Protein 4R6Y (pdb70)

Structure (mmCIF, N/CA/C/O backbone):
data_4R6Y
#
_entry.id   4R6Y
#
_cell.length_a   55.185
_cell.length_b   67.601
_cell.length_c   77.360
_cell.angle_alpha   90.00
_cell.angle_beta   90.00
_cell.angle_gamma   90.00
#
_symmetry.space_group_name_H-M   'P 21 21 21'
#
loop_
_entity.id
_entity.type
_entity.pdbx_description
1 polymer 'Putative 2-aminoethylphosphonate-binding periplasmic protein'
2 non-polymer GLYCEROL
3 non-polymer 'ACETATE ION'
4 water water
#
loop_
_atom_site.group_PDB
_atom_site.id
_atom_site.type_symbol
_atom_site.label_atom_id
_atom_site.label_alt_id
_atom_site.label_comp_id
_atom_site.label_asym_id
_atom_site.label_entity_id
_atom_site.label_seq_id
_atom_site.pdbx_PDB_ins_code
_atom_site.Cartn_x
_atom_site.Cartn_y
_atom_site.Cartn_z
_atom_site.occupancy
_atom_site.B_iso_or_equiv
_atom_site.auth_seq_id
_atom_site.auth_comp_id
_atom_site.auth_asym_id
_atom_site.auth_atom_id
_atom_site.pdbx_PDB_model_num
ATOM 1 N N . SER A 1 1 ? -10.093 -21.247 13.754 1.00 12.70 20 SER A N 1
ATOM 2 C CA . SER A 1 1 ? -9.626 -20.312 12.713 1.00 13.79 20 SER A CA 1
ATOM 3 C C . SER A 1 1 ? -8.748 -21.070 11.758 1.00 13.35 20 SER A C 1
ATOM 4 O O . SER A 1 1 ? -8.465 -22.234 11.974 1.00 13.27 20 SER A O 1
ATOM 7 N N . MET A 1 2 ? -8.268 -20.383 10.702 1.00 13.55 21 MET A N 1
ATOM 8 C CA . MET A 1 2 ? -7.233 -20.899 9.842 1.00 13.97 21 MET A CA 1
ATOM 9 C C . MET A 1 2 ? -6.159 -19.836 9.631 1.00 14.61 21 MET A C 1
ATOM 10 O O . MET A 1 2 ? -6.508 -18.674 9.447 1.00 16.03 21 MET A O 1
ATOM 15 N N . GLU A 1 3 ? -4.917 -20.262 9.553 1.00 13.76 22 GLU A N 1
ATOM 16 C CA . GLU A 1 3 ? -3.900 -19.401 8.955 1.00 14.23 22 GLU A CA 1
ATOM 17 C C . GLU A 1 3 ? -4.178 -19.383 7.451 1.00 14.82 22 GLU A C 1
ATOM 18 O O . GLU A 1 3 ? -4.128 -20.405 6.775 1.00 15.24 22 GLU A O 1
ATOM 24 N N . SER A 1 4 ? -4.506 -18.218 6.956 1.00 14.82 23 SER A N 1
ATOM 25 C CA . SER A 1 4 ? -4.829 -18.017 5.527 1.00 14.12 23 SER A CA 1
ATOM 26 C C . SER A 1 4 ? -3.531 -18.041 4.735 1.00 14.67 23 SER A C 1
ATOM 27 O O . SER A 1 4 ? -2.516 -17.548 5.227 1.00 15.00 23 SER A O 1
ATOM 30 N N . VAL A 1 5 ? -3.572 -18.636 3.552 1.00 14.20 24 VAL A N 1
ATOM 31 C CA . VAL A 1 5 ? -2.352 -18.826 2.763 1.00 15.07 24 VAL A CA 1
ATOM 32 C C . VAL A 1 5 ? -2.624 -18.572 1.280 1.00 14.45 24 VAL A C 1
ATOM 33 O O . VAL A 1 5 ? -3.759 -18.660 0.792 1.00 15.14 24 VAL A O 1
ATOM 37 N N . VAL A 1 6 ? -1.528 -18.297 0.582 1.00 13.70 25 VAL A N 1
ATOM 38 C CA . VAL A 1 6 ? -1.469 -18.282 -0.868 1.00 13.63 25 VAL A CA 1
ATOM 39 C C . VAL A 1 6 ? -0.132 -18.838 -1.246 1.00 13.43 25 VAL A C 1
ATOM 40 O O . VAL A 1 6 ? 0.868 -18.551 -0.580 1.00 15.03 25 VAL A O 1
ATOM 44 N N . THR A 1 7 ? -0.071 -19.606 -2.328 1.00 13.32 26 THR A N 1
ATOM 45 C CA . THR A 1 7 ? 1.182 -20.295 -2.722 1.00 14.17 26 THR A CA 1
ATOM 46 C C . THR A 1 7 ? 1.623 -19.789 -4.093 1.00 13.22 26 THR A C 1
ATOM 47 O O . THR A 1 7 ? 0.871 -19.829 -5.070 1.00 13.74 26 THR A O 1
ATOM 51 N N . VAL A 1 8 ? 2.869 -19.322 -4.131 1.00 13.53 27 VAL A N 1
ATOM 52 C CA . VAL A 1 8 ? 3.515 -18.827 -5.333 1.00 12.65 27 VAL A CA 1
ATOM 53 C C . VAL A 1 8 ? 4.522 -19.860 -5.811 1.00 13.13 27 VAL A C 1
ATOM 54 O O . VAL A 1 8 ? 5.400 -20.294 -5.030 1.00 14.08 27 VAL A O 1
ATOM 58 N N . TYR A 1 9 ? 4.454 -20.228 -7.103 1.00 12.66 28 TYR A N 1
ATOM 59 C CA . TYR A 1 9 ? 5.540 -20.954 -7.774 1.00 13.59 28 TYR A CA 1
ATOM 60 C C . TYR A 1 9 ? 6.191 -19.944 -8.733 1.00 12.88 28 TYR A C 1
ATOM 61 O O . TYR A 1 9 ? 5.502 -19.388 -9.586 1.00 13.40 28 TYR A O 1
ATOM 70 N N . SER A 1 10 ? 7.496 -19.695 -8.571 1.00 12.75 29 SER A N 1
ATOM 71 C CA . SER A 1 10 ? 8.143 -18.698 -9.401 1.00 12.15 29 SER A CA 1
ATOM 72 C C . SER A 1 10 ? 9.473 -19.172 -9.939 1.00 13.26 29 SER A C 1
ATOM 73 O O . SER A 1 10 ? 10.278 -19.806 -9.236 1.00 13.85 29 SER A O 1
ATOM 76 N N . ILE A 1 11 ? 9.783 -18.700 -11.143 1.00 12.50 30 ILE A N 1
ATOM 77 C CA . ILE A 1 11 ? 11.156 -18.670 -11.616 1.00 13.64 30 ILE A CA 1
ATOM 78 C C . ILE A 1 11 ? 11.983 -17.867 -10.605 1.00 13.59 30 ILE A C 1
ATOM 79 O O . ILE A 1 11 ? 11.507 -16.913 -9.981 1.00 13.63 30 ILE A O 1
ATOM 84 N N . ASP A 1 12 ? 13.235 -18.264 -10.426 1.00 13.77 31 ASP A N 1
ATOM 85 C CA . ASP A 1 12 ? 14.160 -17.549 -9.549 1.00 14.64 31 ASP A CA 1
ATOM 86 C C . ASP A 1 12 ? 14.455 -16.142 -10.066 1.00 14.17 31 ASP A C 1
ATOM 87 O O . ASP A 1 12 ? 14.337 -15.817 -11.248 1.00 14.54 31 ASP A O 1
ATOM 92 N N . GLY A 1 13 ? 14.832 -15.272 -9.110 1.00 13.28 32 GLY A N 1
ATOM 93 C CA . GLY A 1 13 ? 15.382 -13.969 -9.392 1.00 12.67 32 GLY A CA 1
ATOM 94 C C . GLY A 1 13 ? 14.812 -12.813 -8.629 1.00 12.63 32 GLY A C 1
ATOM 95 O O . GLY A 1 13 ? 15.433 -11.747 -8.564 1.00 13.07 32 GLY A O 1
ATOM 96 N N . LEU A 1 14 ? 13.635 -12.996 -8.011 1.00 12.47 33 LEU A N 1
ATOM 97 C CA . LEU A 1 14 ? 12.958 -11.940 -7.255 1.00 12.86 33 LEU A CA 1
ATOM 98 C C . LEU A 1 14 ? 12.920 -12.190 -5.766 1.00 12.35 33 LEU A C 1
ATOM 99 O O . LEU A 1 14 ? 12.394 -11.342 -5.012 1.00 13.09 33 LEU A O 1
ATOM 104 N N . HIS A 1 15 ? 13.517 -13.287 -5.312 1.00 13.50 34 HIS A N 1
ATOM 105 C CA . HIS A 1 15 ? 13.534 -13.657 -3.904 1.00 13.25 34 HIS A CA 1
ATOM 106 C C . HIS A 1 15 ? 14.976 -13.847 -3.442 1.00 14.56 34 HIS A C 1
ATOM 107 O O . HIS A 1 15 ? 15.190 -14.654 -2.532 1.00 18.14 34 HIS A O 1
ATOM 114 N N . ASP A 1 16 ? 15.932 -13.113 -3.929 1.00 14.01 35 ASP A N 1
ATOM 115 C CA . ASP A 1 16 ? 17.287 -13.272 -3.515 1.00 15.26 35 ASP A CA 1
ATOM 116 C C . ASP A 1 16 ? 17.627 -12.395 -2.347 1.00 15.44 35 ASP A C 1
ATOM 117 O O . ASP A 1 16 ? 18.351 -11.385 -2.475 1.00 17.77 35 ASP A O 1
ATOM 122 N N . GLY A 1 17 ? 17.091 -12.780 -1.198 1.00 16.04 36 GLY A N 1
ATOM 123 C CA . GLY A 1 17 ? 17.450 -12.148 0.064 1.00 18.46 36 GLY A CA 1
ATOM 124 C C . GLY A 1 17 ? 16.282 -11.650 0.884 1.00 15.13 36 GLY A C 1
ATOM 125 O O . GLY A 1 17 ? 15.143 -11.517 0.432 1.00 15.22 36 GLY A O 1
ATOM 126 N N . ASP A 1 18 ? 16.622 -11.327 2.123 1.00 15.43 37 ASP A N 1
ATOM 127 C CA . ASP A 1 18 ? 15.648 -10.828 3.038 1.00 16.10 37 ASP A CA 1
ATOM 128 C C . ASP A 1 18 ? 15.025 -9.510 2.593 1.00 16.23 37 ASP A C 1
ATOM 129 O O . ASP A 1 18 ? 13.906 -9.204 3.008 1.00 18.10 37 ASP A O 1
ATOM 134 N N . ASN A 1 19 ? 15.789 -8.709 1.862 1.00 16.17 38 ASN A N 1
ATOM 135 C CA . ASN A 1 19 ? 15.350 -7.403 1.314 1.00 16.92 38 ASN A CA 1
ATOM 136 C C . ASN A 1 19 ? 15.019 -7.488 -0.154 1.00 15.43 38 ASN A C 1
ATOM 137 O O . ASN A 1 19 ? 14.904 -6.455 -0.818 1.00 16.48 38 ASN A O 1
ATOM 142 N N . SER A 1 20 ? 14.792 -8.696 -0.677 1.00 15.14 39 SER A N 1
ATOM 143 C CA . SER A 1 20 ? 14.364 -8.830 -2.058 1.00 14.16 39 SER A CA 1
ATOM 144 C C . SER A 1 20 ? 12.961 -8.309 -2.253 1.00 12.84 39 SER A C 1
ATOM 145 O O . SER A 1 20 ? 12.170 -8.172 -1.321 1.00 13.65 39 SER A O 1
ATOM 148 N N . TRP A 1 21 ? 12.608 -8.074 -3.540 1.00 12.96 40 TRP A N 1
ATOM 149 C CA . TRP A 1 21 ? 11.282 -7.542 -3.835 1.00 12.62 40 TRP A CA 1
ATOM 150 C C . TRP A 1 21 ? 10.199 -8.509 -3.360 1.00 12.57 40 TRP A C 1
ATOM 151 O O . TRP A 1 21 ? 9.258 -8.106 -2.713 1.00 13.35 40 TRP A O 1
ATOM 162 N N . TYR A 1 22 ? 10.333 -9.803 -3.664 1.00 12.89 41 TYR A N 1
ATOM 163 C CA . TYR A 1 22 ? 9.308 -10.746 -3.166 1.00 12.89 41 TYR A CA 1
ATOM 164 C C . TYR A 1 22 ? 9.277 -10.758 -1.646 1.00 13.93 41 TYR A C 1
ATOM 165 O O . TYR A 1 22 ? 8.189 -10.745 -1.059 1.00 14.02 41 TYR A O 1
ATOM 174 N N . GLN A 1 23 ? 10.427 -10.831 -0.950 1.00 14.14 42 GLN A N 1
ATOM 175 C CA . GLN A 1 23 ? 10.297 -10.929 0.530 1.00 14.49 42 GLN A CA 1
ATOM 176 C C . GLN A 1 23 ? 9.588 -9.744 1.092 1.00 14.45 42 GLN A C 1
ATOM 177 O O . GLN A 1 23 ? 8.711 -9.853 1.969 1.00 15.44 42 GLN A O 1
ATOM 183 N N . VAL A 1 24 ? 9.998 -8.553 0.640 1.00 14.12 43 VAL A N 1
ATOM 184 C CA . VAL A 1 24 ? 9.399 -7.329 1.142 1.00 14.31 43 VAL A CA 1
ATOM 185 C C . VAL A 1 24 ? 7.922 -7.237 0.811 1.00 14.00 43 VAL A C 1
ATOM 186 O O . VAL A 1 24 ? 7.100 -6.894 1.669 1.00 14.72 43 VAL A O 1
ATOM 190 N N . GLN A 1 25 ? 7.579 -7.524 -0.446 1.00 13.77 44 GLN A N 1
ATOM 191 C CA . GLN A 1 25 ? 6.178 -7.447 -0.829 1.00 14.21 44 GLN A CA 1
ATOM 192 C C . GLN A 1 25 ? 5.332 -8.518 -0.177 1.00 14.11 44 GLN A C 1
ATOM 193 O O . GLN A 1 25 ? 4.198 -8.231 0.207 1.00 14.66 44 GLN A O 1
ATOM 199 N N . PHE A 1 26 ? 5.852 -9.719 -0.068 1.00 13.77 45 PHE A N 1
ATOM 200 C CA . PHE A 1 26 ? 5.100 -10.823 0.602 1.00 14.41 45 PHE A CA 1
ATOM 201 C C . PHE A 1 26 ? 4.862 -10.408 2.066 1.00 14.64 45 PHE A C 1
ATOM 202 O O . PHE A 1 26 ? 3.749 -10.567 2.599 1.00 15.56 45 PHE A O 1
ATOM 210 N N . ASP A 1 27 ? 5.882 -9.851 2.726 1.00 15.11 46 ASP A N 1
ATOM 211 C CA . ASP A 1 27 ? 5.710 -9.464 4.113 1.00 15.74 46 ASP A CA 1
ATOM 212 C C . ASP A 1 27 ? 4.652 -8.368 4.218 1.00 16.04 46 ASP A C 1
ATOM 213 O O . ASP A 1 27 ? 3.784 -8.379 5.146 1.00 17.58 46 ASP A O 1
ATOM 218 N N . ALA A 1 28 ? 4.694 -7.374 3.311 1.00 16.27 47 ALA A N 1
ATOM 219 C CA . ALA A 1 28 ? 3.702 -6.309 3.336 1.00 16.12 47 ALA A CA 1
ATOM 220 C C . ALA A 1 28 ? 2.311 -6.865 3.098 1.00 15.97 47 ALA A C 1
ATOM 221 O O . ALA A 1 28 ? 1.334 -6.464 3.748 1.00 18.17 47 ALA A O 1
ATOM 223 N N . PHE A 1 29 ? 2.180 -7.781 2.128 1.00 15.46 48 PHE A N 1
ATOM 224 C CA . PHE A 1 29 ? 0.874 -8.367 1.822 1.00 15.69 48 PHE A CA 1
ATOM 225 C C . PHE A 1 29 ? 0.314 -9.122 3.030 1.00 15.46 48 PHE A C 1
ATOM 226 O O . PHE A 1 29 ? -0.863 -8.976 3.379 1.00 16.37 48 PHE A O 1
ATOM 234 N N . THR A 1 30 ? 1.156 -9.890 3.695 1.00 15.02 49 THR A N 1
ATOM 235 C CA . THR A 1 30 ? 0.708 -10.603 4.872 1.00 16.12 49 THR A CA 1
ATOM 236 C C . THR A 1 30 ? 0.286 -9.679 5.980 1.00 17.15 49 THR A C 1
ATOM 237 O O . THR A 1 30 ? -0.707 -9.931 6.665 1.00 18.78 49 THR A O 1
ATOM 241 N N . LYS A 1 31 ? 1.056 -8.632 6.199 1.00 17.80 50 LYS A N 1
ATOM 242 C CA . LYS A 1 31 ? 0.678 -7.713 7.252 1.00 19.95 50 LYS A CA 1
ATOM 243 C C . LYS A 1 31 ? -0.688 -7.087 6.932 1.00 21.09 50 LYS A C 1
ATOM 244 O O . LYS A 1 31 ? -1.537 -6.872 7.818 1.00 25.02 50 LYS A O 1
ATOM 250 N N . ALA A 1 32 ? -0.915 -6.724 5.697 1.00 19.70 51 ALA A N 1
ATOM 251 C CA . ALA A 1 32 ? -2.154 -6.073 5.347 1.00 20.91 51 ALA A CA 1
ATOM 252 C C . ALA A 1 32 ? -3.384 -6.972 5.322 1.00 20.28 51 ALA A C 1
ATOM 253 O O . ALA A 1 32 ? -4.461 -6.528 5.598 1.00 24.68 51 ALA A O 1
ATOM 255 N N . THR A 1 33 ? -3.188 -8.210 4.938 1.00 17.99 52 THR A N 1
ATOM 256 C CA . THR A 1 33 ? -4.306 -9.094 4.662 1.00 17.92 52 THR A CA 1
ATOM 257 C C . THR A 1 33 ? -4.493 -10.248 5.607 1.00 17.53 52 THR A C 1
ATOM 258 O O . THR A 1 33 ? -5.527 -10.887 5.576 1.00 19.29 52 THR A O 1
ATOM 262 N N . GLY A 1 34 ? -3.455 -10.605 6.367 1.00 16.79 53 GLY A N 1
ATOM 263 C CA . GLY A 1 34 ? -3.426 -11.836 7.154 1.00 16.76 53 GLY A CA 1
ATOM 264 C C . GLY A 1 34 ? -3.102 -13.103 6.377 1.00 16.32 53 GLY A C 1
ATOM 265 O O . GLY A 1 34 ? -3.148 -14.199 6.962 1.00 16.83 53 GLY A O 1
ATOM 266 N N . ILE A 1 35 ? -2.775 -12.992 5.080 1.00 14.66 54 ILE A N 1
ATOM 267 C CA . ILE A 1 35 ? -2.531 -14.151 4.240 1.00 14.86 54 ILE A CA 1
ATOM 268 C C . ILE A 1 35 ? -1.034 -14.412 4.179 1.00 14.12 54 ILE A C 1
ATOM 269 O O . ILE A 1 35 ? -0.308 -13.544 3.650 1.00 15.19 54 ILE A O 1
ATOM 274 N N . THR A 1 36 ? -0.566 -15.561 4.681 1.00 14.64 55 THR A N 1
ATOM 275 C CA . THR A 1 36 ? 0.835 -15.938 4.572 1.00 13.94 55 THR A CA 1
ATOM 276 C C . THR A 1 36 ? 1.125 -16.324 3.126 1.00 14.44 55 THR A C 1
ATOM 277 O O . THR A 1 36 ? 0.318 -17.041 2.502 1.00 14.94 55 THR A O 1
ATOM 281 N N . VAL A 1 37 ? 2.281 -15.931 2.596 1.00 13.96 56 VAL A N 1
ATOM 282 C CA . VAL A 1 37 ? 2.713 -16.356 1.251 1.00 14.23 56 VAL A CA 1
ATOM 283 C C . VAL A 1 37 ? 3.650 -17.550 1.405 1.00 14.52 56 VAL A C 1
ATOM 284 O O . VAL A 1 37 ? 4.697 -17.406 2.020 1.00 16.22 56 VAL A O 1
ATOM 288 N N . ARG A 1 38 ? 3.277 -18.697 0.857 1.00 13.74 57 ARG A N 1
ATOM 289 C CA . ARG A 1 38 ? 4.162 -19.851 0.727 1.00 14.03 57 ARG A CA 1
ATOM 290 C C . ARG A 1 38 ? 4.828 -19.767 -0.632 1.00 14.60 57 ARG A C 1
ATOM 291 O O . ARG A 1 38 ? 4.223 -19.307 -1.589 1.00 16.06 57 ARG A O 1
ATOM 299 N N . TYR A 1 39 ? 6.078 -20.168 -0.722 1.00 14.82 58 TYR A N 1
ATOM 300 C CA . TYR A 1 39 ? 6.910 -19.859 -1.873 1.00 14.84 58 TYR A CA 1
ATOM 301 C C . TYR A 1 39 ? 7.722 -21.072 -2.320 1.00 15.33 58 TYR A C 1
ATOM 302 O O . TYR A 1 39 ? 8.393 -21.671 -1.487 1.00 16.63 58 TYR A O 1
ATOM 311 N N . VAL A 1 40 ? 7.686 -21.383 -3.622 1.00 14.70 59 VAL A N 1
ATOM 312 C CA . VAL A 1 40 ? 8.500 -22.398 -4.247 1.00 15.45 59 VAL A CA 1
ATOM 313 C C . VAL A 1 40 ? 9.171 -21.705 -5.436 1.00 15.30 59 VAL A C 1
ATOM 314 O O . VAL A 1 40 ? 8.509 -21.023 -6.235 1.00 15.58 59 VAL A O 1
ATOM 318 N N . GLU A 1 41 ? 10.484 -21.930 -5.580 1.00 15.30 60 GLU A N 1
ATOM 319 C CA . GLU A 1 41 ? 11.222 -21.387 -6.658 1.00 16.56 60 GLU A CA 1
ATOM 320 C C . GLU A 1 41 ? 11.903 -22.456 -7.449 1.00 17.02 60 GLU A C 1
ATOM 321 O O . GLU A 1 41 ? 12.337 -23.485 -6.899 1.00 17.93 60 GLU A O 1
ATOM 327 N N . GLY A 1 42 ? 12.045 -22.238 -8.733 1.00 16.19 61 GLY A N 1
ATOM 328 C CA . GLY A 1 42 ? 12.773 -23.173 -9.589 1.00 18.88 61 GLY A CA 1
ATOM 329 C C . GLY A 1 42 ? 13.019 -22.565 -10.960 1.00 17.21 61 GLY A C 1
ATOM 330 O O . GLY A 1 42 ? 12.749 -21.375 -11.207 1.00 17.37 61 GLY A O 1
ATOM 331 N N . GLY A 1 43 ? 13.551 -23.343 -11.894 1.00 17.05 62 GLY A N 1
ATOM 332 C CA . GLY A 1 43 ? 13.679 -22.876 -13.252 1.00 17.49 62 GLY A CA 1
ATOM 333 C C . GLY A 1 43 ? 12.345 -22.567 -13.892 1.00 15.78 62 GLY A C 1
ATOM 334 O O . GLY A 1 43 ? 11.264 -23.033 -13.478 1.00 15.88 62 GLY A O 1
ATOM 335 N N . GLY A 1 44 ? 12.397 -21.785 -14.984 1.00 15.76 63 GLY A N 1
ATOM 336 C CA . GLY A 1 44 ? 11.177 -21.319 -15.575 1.00 15.70 63 GLY A CA 1
ATOM 337 C C . GLY A 1 44 ? 10.255 -22.405 -16.116 1.00 15.21 63 GLY A C 1
ATOM 338 O O . GLY A 1 44 ? 9.039 -22.291 -16.061 1.00 15.28 63 GLY A O 1
ATOM 339 N N . GLY A 1 45 ? 10.874 -23.466 -16.647 1.00 16.56 64 GLY A N 1
ATOM 340 C CA . GLY A 1 45 ? 10.122 -24.603 -17.140 1.00 17.27 64 GLY A CA 1
ATOM 341 C C . GLY A 1 45 ? 9.763 -25.581 -16.016 1.00 16.71 64 GLY A C 1
ATOM 342 O O . GLY A 1 45 ? 8.707 -26.220 -15.982 1.00 18.17 64 GLY A O 1
ATOM 343 N N . VAL A 1 46 ? 10.677 -25.685 -15.059 1.00 17.20 65 VAL A N 1
ATOM 344 C CA . VAL A 1 46 ? 10.482 -26.604 -13.891 1.00 17.51 65 VAL A CA 1
ATOM 345 C C . VAL A 1 46 ? 9.204 -26.283 -13.161 1.00 16.50 65 VAL A C 1
ATOM 346 O O . VAL A 1 46 ? 8.397 -27.148 -12.800 1.00 18.05 65 VAL A O 1
ATOM 350 N N . VAL A 1 47 ? 8.946 -24.979 -12.933 1.00 16.10 66 VAL A N 1
ATOM 351 C CA . VAL A 1 47 ? 7.767 -24.642 -12.151 1.00 16.08 66 VAL A CA 1
ATOM 352 C C . VAL A 1 47 ? 6.470 -24.979 -12.949 1.00 16.26 66 VAL A C 1
ATOM 353 O O . VAL A 1 47 ? 5.458 -25.336 -12.353 1.00 16.98 66 VAL A O 1
ATOM 357 N N . VAL A 1 48 ? 6.504 -24.811 -14.289 1.00 15.52 67 VAL A N 1
ATOM 358 C CA . VAL A 1 48 ? 5.342 -25.155 -15.091 1.00 15.67 67 VAL A CA 1
ATOM 359 C C . VAL A 1 48 ? 5.155 -26.668 -15.170 1.00 16.63 67 VAL A C 1
ATOM 360 O O . VAL A 1 48 ? 4.035 -27.143 -15.075 1.00 17.68 67 VAL A O 1
ATOM 364 N N . GLU A 1 49 ? 6.251 -27.396 -15.257 1.00 17.76 68 GLU A N 1
ATOM 365 C CA . GLU A 1 49 ? 6.122 -28.863 -15.211 1.00 18.39 68 GLU A CA 1
ATOM 366 C C . GLU A 1 49 ? 5.515 -29.343 -13.905 1.00 19.87 68 GLU A C 1
ATOM 367 O O . GLU A 1 49 ? 4.716 -30.311 -13.890 1.00 20.87 68 GLU A O 1
ATOM 373 N N . ARG A 1 50 ? 5.868 -28.675 -12.800 1.00 18.52 69 ARG A N 1
ATOM 374 C CA . ARG A 1 50 ? 5.251 -29.026 -11.499 1.00 18.02 69 ARG A CA 1
ATOM 375 C C . ARG A 1 50 ? 3.762 -28.751 -11.480 1.00 17.42 69 ARG A C 1
ATOM 376 O O . ARG A 1 50 ? 2.989 -29.573 -10.969 1.00 19.28 69 ARG A O 1
ATOM 384 N N . LEU A 1 51 ? 3.328 -27.620 -12.043 1.00 17.40 70 LEU A N 1
ATOM 385 C CA . LEU A 1 51 ? 1.908 -27.374 -12.120 1.00 18.33 70 LEU A CA 1
ATOM 386 C C . LEU A 1 51 ? 1.239 -28.502 -12.895 1.00 17.96 70 LEU A C 1
ATOM 387 O O . LEU A 1 51 ? 0.162 -28.986 -12.505 1.00 19.08 70 LEU A O 1
ATOM 392 N N . ALA A 1 52 ? 1.837 -28.920 -14.004 1.00 17.79 71 ALA A N 1
ATOM 393 C CA . ALA A 1 52 ? 1.204 -29.962 -14.831 1.00 19.42 71 ALA A CA 1
ATOM 394 C C . ALA A 1 52 ? 1.148 -31.290 -14.059 1.00 20.64 71 ALA A C 1
ATOM 395 O O . ALA A 1 52 ? 0.107 -31.979 -14.075 1.00 22.63 71 ALA A O 1
ATOM 397 N N . LYS A 1 53 ? 2.214 -31.597 -13.320 1.00 19.82 72 LYS A N 1
ATOM 398 C CA A LYS A 1 53 ? 2.238 -32.801 -12.447 0.50 21.28 72 LYS A CA 1
ATOM 399 C CA B LYS A 1 53 ? 2.235 -32.828 -12.507 0.50 22.40 72 LYS A CA 1
ATOM 400 C C . LYS A 1 53 ? 1.146 -32.787 -11.407 1.00 22.67 72 LYS A C 1
ATOM 401 O O . LYS A 1 53 ? 0.574 -33.862 -11.040 1.00 24.92 72 LYS A O 1
ATOM 412 N N . GLU A 1 54 ? 0.843 -31.594 -10.904 1.00 20.77 73 GLU A N 1
ATOM 413 C CA . GLU A 1 54 ? -0.082 -31.425 -9.806 1.00 21.79 73 GLU A CA 1
ATOM 414 C C . GLU A 1 54 ? -1.486 -31.100 -10.247 1.00 20.93 73 GLU A C 1
ATOM 415 O O . GLU A 1 54 ? -2.344 -30.851 -9.433 1.00 23.20 73 GLU A O 1
ATOM 421 N N . ARG A 1 55 ? -1.770 -31.167 -11.532 1.00 21.98 74 ARG A N 1
ATOM 422 C CA . ARG A 1 55 ? -3.001 -30.590 -12.074 1.00 22.47 74 ARG A CA 1
ATOM 423 C C . ARG A 1 55 ? -4.291 -31.223 -11.595 1.00 23.64 74 ARG A C 1
ATOM 424 O O . ARG A 1 55 ? -5.322 -30.555 -11.594 1.00 27.67 74 ARG A O 1
ATOM 432 N N . THR A 1 56 ? -4.261 -32.492 -11.225 1.00 24.89 75 THR A N 1
ATOM 433 C CA . THR A 1 56 ? -5.462 -33.143 -10.690 1.00 28.34 75 THR A CA 1
ATOM 434 C C . THR A 1 56 ? -5.845 -32.620 -9.308 1.00 30.29 75 THR A C 1
ATOM 435 O O . THR A 1 56 ? -7.027 -32.759 -8.861 1.00 33.40 75 THR A O 1
ATOM 439 N N . ASN A 1 57 ? -4.911 -31.989 -8.614 1.00 26.47 76 ASN A N 1
ATOM 440 C CA . ASN A 1 57 ? -5.148 -31.483 -7.301 1.00 27.73 76 ASN A CA 1
ATOM 441 C C . ASN A 1 57 ? -4.167 -30.298 -7.067 1.00 22.76 76 ASN A C 1
ATOM 442 O O . ASN A 1 57 ? -3.144 -30.465 -6.388 1.00 22.89 76 ASN A O 1
ATOM 447 N N . PRO A 1 58 ? -4.456 -29.142 -7.681 1.00 21.23 77 PRO A N 1
ATOM 448 C CA . PRO A 1 58 ? -3.474 -28.077 -7.660 1.00 19.22 77 PRO A CA 1
ATOM 449 C C . PRO A 1 58 ? -3.088 -27.622 -6.274 1.00 19.19 77 PRO A C 1
ATOM 450 O O . PRO A 1 58 ? -3.901 -27.572 -5.359 1.00 20.51 77 PRO A O 1
ATOM 454 N N . GLN A 1 59 ? -1.798 -27.301 -6.127 1.00 17.89 78 GLN A N 1
ATOM 455 C CA . GLN A 1 59 ? -1.218 -26.789 -4.897 1.00 18.46 78 GLN A CA 1
ATOM 456 C C . GLN A 1 59 ? -0.865 -25.310 -4.964 1.00 17.37 78 GLN A C 1
ATOM 457 O O . GLN A 1 59 ? -0.963 -24.581 -3.977 1.00 18.77 78 GLN A O 1
ATOM 463 N N . ALA A 1 60 ? -0.493 -24.799 -6.149 1.00 16.08 79 ALA A N 1
ATOM 464 C CA . ALA A 1 60 ? -0.110 -23.408 -6.314 1.00 15.27 79 ALA A CA 1
ATOM 465 C C . ALA A 1 60 ? -1.317 -22.556 -6.644 1.00 14.33 79 ALA A C 1
ATOM 466 O O . ALA A 1 60 ? -2.300 -23.055 -7.264 1.00 15.21 79 ALA A O 1
ATOM 468 N N . ASP A 1 61 ? -1.237 -21.273 -6.282 1.00 13.29 80 ASP A N 1
ATOM 469 C CA . ASP A 1 61 ? -2.262 -20.306 -6.651 1.00 13.56 80 ASP A CA 1
ATOM 470 C C . ASP A 1 61 ? -1.785 -19.315 -7.694 1.00 13.36 80 ASP A C 1
ATOM 471 O O . ASP A 1 61 ? -2.616 -18.796 -8.484 1.00 13.52 80 ASP A O 1
ATOM 476 N N . VAL A 1 62 ? -0.503 -18.970 -7.663 1.00 12.88 81 VAL A N 1
ATOM 477 C CA . VAL A 1 62 ? 0.084 -17.924 -8.512 1.00 12.30 81 VAL A CA 1
ATOM 478 C C . VAL A 1 62 ? 1.326 -18.475 -9.164 1.00 12.61 81 VAL A C 1
ATOM 479 O O . VAL A 1 62 ? 2.149 -19.081 -8.453 1.00 13.61 81 VAL A O 1
ATOM 483 N N . LEU A 1 63 ? 1.435 -18.306 -10.469 1.00 12.26 82 LEU A N 1
ATOM 484 C CA . LEU A 1 63 ? 2.630 -18.670 -11.207 1.00 12.35 82 LEU A CA 1
ATOM 485 C C . LEU A 1 63 ? 3.328 -17.392 -11.670 1.00 12.06 82 LEU A C 1
ATOM 486 O O . LEU A 1 63 ? 2.678 -16.533 -12.251 1.00 12.59 82 LEU A O 1
ATOM 491 N N . VAL A 1 64 ? 4.619 -17.363 -11.519 1.00 11.98 83 VAL A N 1
ATOM 492 C CA . VAL A 1 64 ? 5.468 -16.349 -12.166 1.00 11.58 83 VAL A CA 1
ATOM 493 C C . VAL A 1 64 ? 6.544 -17.101 -12.923 1.00 12.16 83 VAL A C 1
ATOM 494 O O . VAL A 1 64 ? 7.317 -17.881 -12.340 1.00 13.01 83 VAL A O 1
ATOM 498 N N . THR A 1 65 ? 6.651 -16.867 -14.241 1.00 12.24 84 THR A N 1
ATOM 499 C CA . THR A 1 65 ? 7.738 -17.498 -14.973 1.00 12.63 84 THR A CA 1
ATOM 500 C C . THR A 1 65 ? 8.056 -16.596 -16.203 1.00 11.99 84 THR A C 1
ATOM 501 O O . THR A 1 65 ? 7.420 -15.575 -16.431 1.00 14.30 84 THR A O 1
ATOM 505 N N . ALA A 1 66 ? 9.059 -16.999 -16.967 1.00 12.73 85 ALA A N 1
ATOM 506 C CA . ALA A 1 66 ? 9.510 -16.238 -18.124 1.00 13.18 85 ALA A CA 1
ATOM 507 C C . ALA A 1 66 ? 8.922 -16.851 -19.373 1.00 13.58 85 ALA A C 1
ATOM 508 O O . ALA A 1 66 ? 8.480 -18.024 -19.403 1.00 14.38 85 ALA A O 1
ATOM 510 N N . PRO A 1 67 ? 8.905 -16.121 -20.508 1.00 13.64 86 PRO A N 1
ATOM 511 C CA . PRO A 1 67 ? 8.574 -16.760 -21.803 1.00 13.93 86 PRO A CA 1
ATOM 512 C C . PRO A 1 67 ? 9.647 -17.757 -22.202 1.00 14.87 86 PRO A C 1
ATOM 513 O O . PRO A 1 67 ? 10.827 -17.535 -21.859 1.00 16.73 86 PRO A O 1
ATOM 517 N N . PRO A 1 68 ? 9.315 -18.847 -22.915 1.00 15.18 87 PRO A N 1
ATOM 518 C CA . PRO A 1 68 ? 7.968 -19.193 -23.412 1.00 14.46 87 PRO A CA 1
ATOM 519 C C . PRO A 1 68 ? 7.209 -20.065 -22.419 1.00 13.77 87 PRO A C 1
ATOM 520 O O . PRO A 1 68 ? 6.170 -20.641 -22.759 1.00 14.76 87 PRO A O 1
ATOM 524 N N . PHE A 1 69 ? 7.696 -20.159 -21.175 1.00 13.61 88 PHE A N 1
ATOM 525 C CA . PHE A 1 69 ? 7.083 -21.032 -20.225 1.00 13.91 88 PHE A CA 1
ATOM 526 C C . PHE A 1 69 ? 5.713 -20.552 -19.785 1.00 13.91 88 PHE A C 1
ATOM 527 O O . PHE A 1 69 ? 4.809 -21.375 -19.549 1.00 14.40 88 PHE A O 1
ATOM 535 N N . ILE A 1 70 ? 5.485 -19.236 -19.701 1.00 13.54 89 ILE A N 1
ATOM 536 C CA . ILE A 1 70 ? 4.176 -18.729 -19.349 1.00 13.75 89 ILE A CA 1
ATOM 537 C C . ILE A 1 70 ? 3.178 -19.109 -20.469 1.00 13.47 89 ILE A C 1
ATOM 538 O O . ILE A 1 70 ? 2.040 -19.436 -20.213 1.00 14.03 89 ILE A O 1
ATOM 543 N N . GLN A 1 71 ? 3.628 -19.052 -21.736 1.00 14.01 90 GLN A N 1
ATOM 544 C CA . GLN A 1 71 ? 2.808 -19.406 -22.845 1.00 14.58 90 GLN A CA 1
ATOM 545 C C . GLN A 1 71 ? 2.523 -20.914 -22.902 1.00 14.99 90 GLN A C 1
ATOM 546 O O . GLN A 1 71 ? 1.428 -21.322 -23.251 1.00 15.77 90 GLN A O 1
ATOM 552 N N . ARG A 1 72 ? 3.486 -21.711 -22.455 1.00 14.94 91 ARG A N 1
ATOM 553 C CA . ARG A 1 72 ? 3.234 -23.153 -22.322 1.00 15.88 91 ARG A CA 1
ATOM 554 C C . ARG A 1 72 ? 2.173 -23.399 -21.256 1.00 15.18 91 ARG A C 1
ATOM 555 O O . ARG A 1 72 ? 1.297 -24.230 -21.432 1.00 15.93 91 ARG A O 1
ATOM 563 N N . ALA A 1 73 ? 2.262 -22.680 -20.122 1.00 13.93 92 ALA A N 1
ATOM 564 C CA . ALA A 1 73 ? 1.242 -22.828 -19.097 1.00 13.73 92 ALA A CA 1
ATOM 565 C C . ALA A 1 73 ? -0.141 -22.489 -19.623 1.00 14.08 92 ALA A C 1
ATOM 566 O O . ALA A 1 73 ? -1.104 -23.203 -19.341 1.00 15.53 92 ALA A O 1
ATOM 568 N N . ALA A 1 74 ? -0.233 -21.429 -20.421 1.00 14.96 93 ALA A N 1
ATOM 569 C CA . ALA A 1 74 ? -1.511 -21.037 -20.979 1.00 15.76 93 ALA A CA 1
ATOM 570 C C . ALA A 1 74 ? -1.990 -22.121 -21.949 1.00 16.43 93 ALA A C 1
ATOM 571 O O . ALA A 1 74 ? -3.140 -22.538 -21.920 1.00 17.79 93 ALA A O 1
ATOM 573 N N . ALA A 1 75 ? -1.092 -22.636 -22.792 1.00 15.79 94 ALA A N 1
ATOM 574 C CA . ALA A 1 75 ? -1.471 -23.675 -23.769 1.00 17.21 94 ALA A CA 1
ATOM 575 C C . ALA A 1 75 ? -1.964 -24.949 -23.115 1.00 16.28 94 ALA A C 1
ATOM 576 O O . ALA A 1 75 ? -2.890 -25.584 -23.615 1.00 17.76 94 ALA A O 1
ATOM 578 N N . GLU A 1 76 ? -1.370 -25.282 -21.974 1.00 15.36 95 GLU A N 1
ATOM 579 C CA . GLU A 1 76 ? -1.726 -26.467 -21.199 1.00 16.31 95 GLU A CA 1
ATOM 580 C C . GLU A 1 76 ? -2.897 -26.241 -20.249 1.00 16.64 95 GLU A C 1
ATOM 581 O O . GLU A 1 76 ? -3.244 -27.117 -19.467 1.00 17.90 95 GLU A O 1
ATOM 587 N N . LYS A 1 77 ? -3.578 -25.088 -20.375 1.00 16.49 96 LYS A N 1
ATOM 588 C CA . LYS A 1 77 ? -4.751 -24.817 -19.573 1.00 18.04 96 LYS A CA 1
ATOM 589 C C . LYS A 1 77 ? -4.453 -24.824 -18.073 1.00 17.51 96 LYS A C 1
ATOM 590 O O . LYS A 1 77 ? -5.306 -25.196 -17.283 1.00 19.94 96 LYS A O 1
ATOM 596 N N . LEU A 1 78 ? -3.257 -24.380 -17.701 1.00 15.28 97 LEU A N 1
ATOM 597 C CA . LEU A 1 78 ? -2.849 -24.320 -16.312 1.00 15.46 97 LEU A CA 1
ATOM 598 C C . LEU A 1 78 ? -3.087 -22.932 -15.705 1.00 15.35 97 LEU A C 1
ATOM 599 O O . LEU A 1 78 ? -2.911 -22.811 -14.492 1.00 16.86 97 LEU A O 1
ATOM 604 N N . LEU A 1 79 ? -3.571 -21.955 -16.487 1.00 14.66 98 LEU A N 1
ATOM 605 C CA . LEU A 1 79 ? -3.874 -20.621 -16.015 1.00 14.71 98 LEU A CA 1
ATOM 606 C C . LEU A 1 79 ? -5.354 -20.347 -16.077 1.00 15.17 98 LEU A C 1
ATOM 607 O O . LEU A 1 79 ? -6.046 -20.734 -17.034 1.00 18.84 98 LEU A O 1
ATOM 612 N N . ALA A 1 80 ? -5.838 -19.627 -15.104 1.00 14.86 99 ALA A N 1
ATOM 613 C CA . ALA A 1 80 ? -7.243 -19.254 -15.005 1.00 15.34 99 ALA A CA 1
ATOM 614 C C . ALA A 1 80 ? -7.515 -17.877 -15.539 1.00 14.92 99 ALA A C 1
ATOM 615 O O . ALA A 1 80 ? -6.710 -16.965 -15.357 1.00 16.08 99 ALA A O 1
ATOM 617 N N . ASN A 1 81 ? -8.668 -17.661 -16.161 1.00 15.73 100 ASN A N 1
ATOM 618 C CA . ASN A 1 81 ? -9.121 -16.358 -16.540 1.00 15.60 100 ASN A CA 1
ATOM 619 C C . ASN A 1 81 ? -9.138 -15.438 -15.323 1.00 15.45 100 ASN A C 1
ATOM 620 O O . ASN A 1 81 ? -9.774 -15.777 -14.314 1.00 16.36 100 ASN A O 1
ATOM 625 N N . PHE A 1 82 ? -8.490 -14.274 -15.415 1.00 14.95 101 PHE A N 1
ATOM 626 C CA . PHE A 1 82 ? -8.525 -13.307 -14.349 1.00 14.34 101 PHE A CA 1
ATOM 627 C C . PHE A 1 82 ? -8.136 -11.962 -14.934 1.00 15.47 101 PHE A C 1
ATOM 628 O O . PHE A 1 82 ? -6.981 -11.744 -15.319 1.00 16.49 101 PHE A O 1
ATOM 636 N N . ASN A 1 83 ? -9.066 -11.011 -14.976 1.00 15.75 102 ASN A N 1
ATOM 637 C CA . ASN A 1 83 ? -8.753 -9.662 -15.399 1.00 16.25 102 ASN A CA 1
ATOM 638 C C . ASN A 1 83 ? -8.330 -8.853 -14.188 1.00 18.04 102 ASN A C 1
ATOM 639 O O . ASN A 1 83 ? -9.120 -8.617 -13.261 1.00 19.29 102 ASN A O 1
ATOM 644 N N . THR A 1 84 ? -7.064 -8.480 -14.161 1.00 17.37 103 THR A N 1
ATOM 645 C CA . THR A 1 84 ? -6.499 -7.793 -13.016 1.00 18.36 103 THR A CA 1
ATOM 646 C C . THR A 1 84 ? -7.052 -6.378 -12.916 1.00 22.70 103 THR A C 1
ATOM 647 O O . THR A 1 84 ? -7.589 -5.845 -13.870 1.00 26.16 103 THR A O 1
ATOM 651 N N . ASP A 1 85 ? -6.975 -5.795 -11.727 1.00 27.91 104 ASP A N 1
ATOM 652 C CA . ASP A 1 85 ? -7.376 -4.402 -11.537 1.00 43.24 104 ASP A CA 1
ATOM 653 C C . ASP A 1 85 ? -6.468 -3.457 -12.284 1.00 46.79 104 ASP A C 1
ATOM 654 O O . ASP A 1 85 ? -6.888 -2.449 -12.832 1.00 104.96 104 ASP A O 1
ATOM 659 N N . THR A 1 86 ? -5.175 -3.730 -12.228 1.00 53.04 105 THR A N 1
ATOM 660 C CA . THR A 1 86 ? -4.182 -2.798 -12.745 1.00 55.56 105 THR A CA 1
ATOM 661 C C . THR A 1 86 ? -4.306 -2.568 -14.244 1.00 36.60 105 THR A C 1
ATOM 662 O O . THR A 1 86 ? -4.084 -1.466 -14.746 1.00 79.88 105 THR A O 1
ATOM 666 N N . ALA A 1 87 ? -4.648 -3.639 -14.943 1.00 80.54 106 ALA A N 1
ATOM 667 C CA . ALA A 1 87 ? -4.220 -3.899 -16.305 1.00 81.62 106 ALA A CA 1
ATOM 668 C C . ALA A 1 87 ? -4.134 -2.623 -17.126 1.00 89.10 106 ALA A C 1
ATOM 669 O O . ALA A 1 87 ? -3.198 -2.461 -17.908 1.00 67.71 106 ALA A O 1
ATOM 671 N N . SER A 1 88 ? -5.082 -1.705 -16.953 1.00 74.31 107 SER A N 1
ATOM 672 C CA . SER A 1 88 ? -5.049 -0.474 -17.725 1.00 85.26 107 SER A CA 1
ATOM 673 C C . SER A 1 88 ? -3.651 0.142 -17.628 1.00 63.63 107 SER A C 1
ATOM 674 O O . SER A 1 88 ? -3.171 0.768 -18.564 1.00 48.93 107 SER A O 1
ATOM 677 N N . ALA A 1 89 ? -3.025 0.008 -16.473 1.00 36.61 108 ALA A N 1
ATOM 678 C CA . ALA A 1 89 ? -1.653 0.458 -16.286 1.00 37.77 108 ALA A CA 1
ATOM 679 C C . ALA A 1 89 ? -0.553 -0.416 -16.924 1.00 39.20 108 ALA A C 1
ATOM 680 O O . ALA A 1 89 ? 0.604 -0.017 -16.969 1.00 35.58 108 ALA A O 1
ATOM 682 N N . ILE A 1 90 ? -0.900 -1.624 -17.356 1.00 52.02 109 ILE A N 1
ATOM 683 C CA . ILE A 1 90 ? 0.127 -2.525 -17.872 1.00 39.05 109 ILE A CA 1
ATOM 684 C C . ILE A 1 90 ? -0.029 -3.010 -19.283 1.00 28.50 109 ILE A C 1
ATOM 685 O O . ILE A 1 90 ? -0.984 -3.670 -19.649 1.00 28.96 109 ILE A O 1
ATOM 690 N N . PRO A 1 91 ? 1.039 -2.737 -20.001 1.00 44.62 110 PRO A N 1
ATOM 691 C CA . PRO A 1 91 ? 1.240 -3.030 -21.360 1.00 28.25 110 PRO A CA 1
ATOM 692 C C . PRO A 1 91 ? 1.319 -4.488 -21.515 1.00 32.68 110 PRO A C 1
ATOM 693 O O . PRO A 1 91 ? 2.080 -5.211 -20.939 1.00 71.35 110 PRO A O 1
ATOM 697 N N . ASP A 1 92 ? 0.459 -4.865 -22.396 1.00 27.64 111 ASP A N 1
ATOM 698 C CA . ASP A 1 92 ? 0.482 -6.137 -22.995 1.00 27.30 111 ASP A CA 1
ATOM 699 C C . ASP A 1 92 ? -0.111 -7.224 -22.027 1.00 25.93 111 ASP A C 1
ATOM 700 O O . ASP A 1 92 ? 0.012 -8.390 -22.327 1.00 31.14 111 ASP A O 1
ATOM 705 N N . ALA A 1 93 ? -0.777 -6.806 -20.980 1.00 25.98 112 ALA A N 1
ATOM 706 C CA . ALA A 1 93 ? -1.466 -7.763 -20.159 1.00 25.88 112 ALA A CA 1
ATOM 707 C C . ALA A 1 93 ? -2.612 -8.441 -20.961 1.00 23.47 112 ALA A C 1
ATOM 708 O O . ALA A 1 93 ? -3.194 -7.871 -21.914 1.00 27.16 112 ALA A O 1
ATOM 710 N N . ASN A 1 94 ? -3.000 -9.654 -20.564 1.00 19.71 113 ASN A N 1
ATOM 711 C CA . ASN A 1 94 ? -4.198 -10.287 -21.086 1.00 17.69 113 ASN A CA 1
ATOM 712 C C . ASN A 1 94 ? -4.900 -11.037 -19.924 1.00 17.87 113 ASN A C 1
ATOM 713 O O . ASN A 1 94 ? -4.497 -10.934 -18.771 1.00 18.10 113 ASN A O 1
ATOM 718 N N . ASN A 1 95 ? -6.026 -11.695 -20.223 1.00 16.91 114 ASN A N 1
ATOM 719 C CA . ASN A 1 95 ? -6.811 -12.323 -19.189 1.00 16.42 114 ASN A CA 1
ATOM 720 C C . ASN A 1 95 ? -6.200 -13.570 -18.586 1.00 15.09 114 ASN A C 1
ATOM 721 O O . ASN A 1 95 ? -6.714 -14.083 -17.601 1.00 16.50 114 ASN A O 1
ATOM 726 N N . LEU A 1 96 ? -5.096 -14.084 -19.168 1.00 14.66 115 LEU A N 1
ATOM 727 C CA . LEU A 1 96 ? -4.402 -15.243 -18.602 1.00 14.25 115 LEU A CA 1
ATOM 728 C C . LEU A 1 96 ? -3.078 -14.905 -17.924 1.00 13.94 115 LEU A C 1
ATOM 729 O O . LEU A 1 96 ? -2.669 -15.626 -16.984 1.00 14.35 115 LEU A O 1
ATOM 734 N N . TYR A 1 97 ? -2.383 -13.861 -18.349 1.00 13.27 116 TYR A N 1
ATOM 735 C CA . TYR A 1 97 ? -1.141 -13.505 -17.755 1.00 13.07 116 TYR A CA 1
ATOM 736 C C . TYR A 1 97 ? -0.791 -12.076 -18.043 1.00 13.43 116 TYR A C 1
ATOM 737 O O . TYR A 1 97 ? -1.263 -11.491 -19.041 1.00 14.38 116 TYR A O 1
ATOM 746 N N . SER A 1 98 ? 0.080 -11.503 -17.184 1.00 13.19 117 SER A N 1
ATOM 747 C CA A SER A 1 98 ? 0.505 -10.128 -17.308 0.50 13.15 117 SER A CA 1
ATOM 748 C CA B SER A 1 98 ? 0.540 -10.128 -17.314 0.50 13.30 117 SER A CA 1
ATOM 749 C C . SER A 1 98 ? 2.009 -10.053 -17.059 1.00 13.13 117 SER A C 1
ATOM 750 O O . SER A 1 98 ? 2.512 -10.707 -16.142 1.00 12.90 117 SER A O 1
ATOM 755 N N . PRO A 1 99 ? 2.734 -9.203 -17.795 1.00 13.25 118 PRO A N 1
ATOM 756 C CA . PRO A 1 99 ? 4.122 -8.918 -17.351 1.00 13.05 118 PRO A CA 1
ATOM 757 C C . PRO A 1 99 ? 4.114 -8.408 -15.917 1.00 12.95 118 PRO A C 1
ATOM 758 O O . PRO A 1 99 ? 3.216 -7.658 -15.528 1.00 13.90 118 PRO A O 1
ATOM 762 N N . LEU A 1 100 ? 5.177 -8.771 -15.173 1.00 12.39 119 LEU A N 1
ATOM 763 C CA . LEU A 1 100 ? 5.327 -8.395 -13.771 1.00 12.59 119 LEU A CA 1
ATOM 764 C C . LEU A 1 100 ? 6.565 -7.544 -13.562 1.00 12.47 119 LEU A C 1
ATOM 765 O O . LEU A 1 100 ? 6.503 -6.532 -12.826 1.00 13.27 119 LEU A O 1
ATOM 770 N N . VAL A 1 101 ? 7.713 -7.994 -14.091 1.00 12.48 120 VAL A N 1
ATOM 771 C CA . VAL A 1 101 ? 8.991 -7.256 -13.953 1.00 12.81 120 VAL A CA 1
ATOM 772 C C . VAL A 1 101 ? 9.697 -7.424 -15.269 1.00 12.65 120 VAL A C 1
ATOM 773 O O . VAL A 1 101 ? 9.807 -8.556 -15.796 1.00 12.81 120 VAL A O 1
ATOM 777 N N . LYS A 1 102 ? 10.239 -6.354 -15.848 1.00 12.62 121 LYS A N 1
ATOM 778 C CA . LYS A 1 102 ? 10.958 -6.469 -17.119 1.00 12.78 121 LYS A CA 1
ATOM 779 C C . LYS A 1 102 ? 12.372 -6.934 -16.896 1.00 12.78 121 LYS A C 1
ATOM 780 O O . LYS A 1 102 ? 12.999 -6.603 -15.887 1.00 14.34 121 LYS A O 1
ATOM 786 N N . ASN A 1 103 ? 12.899 -7.681 -17.849 1.00 12.55 122 ASN A N 1
ATOM 787 C CA . ASN A 1 103 ? 14.289 -8.050 -17.923 1.00 12.72 122 ASN A CA 1
ATOM 788 C C . ASN A 1 103 ? 14.656 -8.297 -19.381 1.00 12.77 122 ASN A C 1
ATOM 789 O O . ASN A 1 103 ? 13.777 -8.501 -20.227 1.00 13.10 122 ASN A O 1
ATOM 794 N N . TYR A 1 104 ? 15.955 -8.403 -19.644 1.00 12.60 123 TYR A N 1
ATOM 795 C CA . TYR A 1 104 ? 16.486 -8.503 -21.018 1.00 12.58 123 TYR A CA 1
ATOM 796 C C . TYR A 1 104 ? 17.690 -9.373 -21.072 1.00 12.92 123 TYR A C 1
ATOM 797 O O .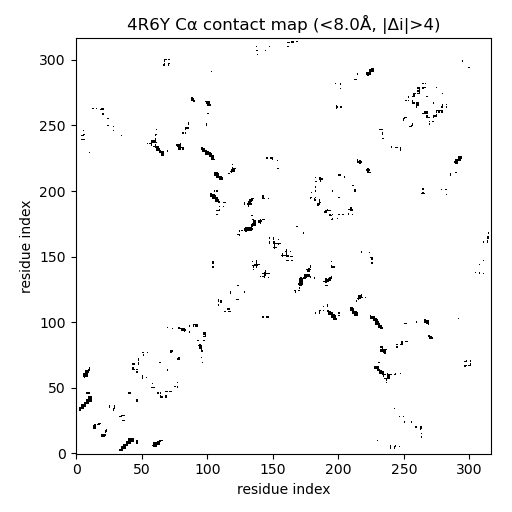 TYR A 1 104 ? 18.512 -9.375 -20.128 1.00 13.67 123 TYR A O 1
ATOM 806 N N . LEU A 1 105 ? 17.913 -10.048 -22.193 1.00 12.75 124 LEU A N 1
ATOM 807 C CA . LEU A 1 105 ? 19.218 -10.613 -22.481 1.00 13.15 124 LEU A CA 1
ATOM 808 C C . LEU A 1 105 ? 20.243 -9.468 -22.481 1.00 13.37 124 LEU A C 1
ATOM 809 O O . LEU A 1 105 ? 19.932 -8.370 -22.969 1.00 14.04 124 LEU A O 1
ATOM 814 N N . SER A 1 106 ? 21.447 -9.727 -22.009 1.00 12.80 125 SER A N 1
ATOM 815 C CA . SER A 1 106 ? 22.557 -8.750 -22.051 1.00 12.79 125 SER A CA 1
ATOM 816 C C . SER A 1 106 ? 23.828 -9.498 -22.366 1.00 12.92 125 SER A C 1
ATOM 817 O O . SER A 1 106 ? 23.909 -10.723 -22.304 1.00 13.81 125 SER A O 1
ATOM 820 N N . PHE A 1 107 ? 24.881 -8.726 -22.699 1.00 12.96 126 PHE A N 1
ATOM 821 C CA . PHE A 1 107 ? 26.222 -9.228 -22.832 1.00 13.55 126 PHE A CA 1
ATOM 822 C C . PHE A 1 107 ? 27.152 -8.358 -21.989 1.00 13.55 126 PHE A C 1
ATOM 823 O O . PHE A 1 107 ? 26.804 -7.270 -21.551 1.00 13.79 126 PHE A O 1
ATOM 831 N N . ILE A 1 108 ? 28.336 -8.933 -21.730 1.00 13.34 127 ILE A N 1
ATOM 832 C CA . ILE A 1 108 ? 29.346 -8.261 -20.917 1.00 13.46 127 ILE A CA 1
ATOM 833 C C . ILE A 1 108 ? 30.721 -8.423 -21.589 1.00 13.97 127 ILE A C 1
ATOM 834 O O . ILE A 1 108 ? 31.002 -9.410 -22.272 1.00 14.37 127 ILE A O 1
ATOM 839 N N . TYR A 1 109 ? 31.577 -7.414 -21.338 1.00 14.55 128 TYR A N 1
ATOM 840 C CA . TYR A 1 109 ? 32.951 -7.470 -21.836 1.00 15.27 128 TYR A CA 1
ATOM 841 C C . TYR A 1 109 ? 33.905 -6.891 -20.814 1.00 14.97 128 TYR A C 1
ATOM 842 O O . TYR A 1 109 ? 33.534 -6.160 -19.925 1.00 15.71 128 TYR A O 1
ATOM 851 N N . ASN A 1 110 ? 35.175 -7.251 -20.994 1.00 15.57 129 ASN A N 1
ATOM 852 C CA . ASN A 1 110 ? 36.236 -6.763 -20.131 1.00 15.82 129 ASN A CA 1
ATOM 853 C C . ASN A 1 110 ? 36.753 -5.421 -20.690 1.00 16.50 129 ASN A C 1
ATOM 854 O O . ASN A 1 110 ? 37.425 -5.393 -21.719 1.00 17.74 129 ASN A O 1
ATOM 859 N N . SER A 1 111 ? 36.386 -4.343 -19.997 1.00 17.61 130 SER A N 1
ATOM 860 C CA . SER A 1 111 ? 36.699 -2.989 -20.456 1.00 20.59 130 SER A CA 1
ATOM 861 C C . SER A 1 111 ? 38.076 -2.515 -20.102 1.00 21.74 130 SER A C 1
ATOM 862 O O . SER A 1 111 ? 38.540 -1.551 -20.675 1.00 27.56 130 SER A O 1
ATOM 865 N N . LYS A 1 112 ? 38.755 -3.228 -19.243 1.00 23.55 131 LYS A N 1
ATOM 866 C CA . LYS A 1 112 ? 40.155 -2.960 -18.953 1.00 23.96 131 LYS A CA 1
ATOM 867 C C . LYS A 1 112 ? 41.024 -3.439 -20.129 1.00 24.13 131 LYS A C 1
ATOM 868 O O . LYS A 1 112 ? 42.002 -2.763 -20.468 1.00 28.45 131 LYS A O 1
ATOM 874 N N . LEU A 1 113 ? 40.694 -4.592 -20.701 1.00 21.84 132 LEU A N 1
ATOM 875 C CA . LEU A 1 113 ? 41.503 -5.214 -21.732 1.00 21.77 132 LEU A CA 1
ATOM 876 C C . LEU A 1 113 ? 41.069 -4.781 -23.101 1.00 24.80 132 LEU A C 1
ATOM 877 O O . LEU A 1 113 ? 41.930 -4.655 -23.971 1.00 28.46 132 LEU A O 1
ATOM 882 N N . LEU A 1 114 ? 39.781 -4.543 -23.308 1.00 21.39 133 LEU A N 1
ATOM 883 C CA . LEU A 1 114 ? 39.275 -4.127 -24.605 1.00 20.73 133 LEU A CA 1
ATOM 884 C C . LEU A 1 114 ? 39.021 -2.646 -24.565 1.00 25.38 133 LEU A C 1
ATOM 885 O O . LEU A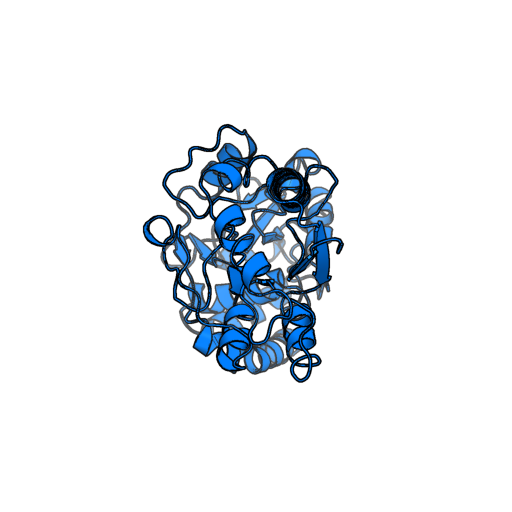 1 114 ? 38.479 -2.112 -23.603 1.00 37.66 133 LEU A O 1
ATOM 890 N N . LYS A 1 115 ? 39.349 -1.944 -25.607 1.00 34.09 134 LYS A N 1
ATOM 891 C CA . LYS A 1 115 ? 39.365 -0.470 -25.408 1.00 43.07 134 LYS A CA 1
ATOM 892 C C . LYS A 1 115 ? 37.986 0.123 -25.541 1.00 41.84 134 LYS A C 1
ATOM 893 O O . LYS A 1 115 ? 37.713 1.188 -25.072 1.00 46.40 134 LYS A O 1
ATOM 899 N N . THR A 1 116 ? 37.093 -0.625 -26.141 1.00 36.25 135 THR A N 1
ATOM 900 C CA . THR A 1 116 ? 35.722 -0.184 -26.394 1.00 32.77 135 THR A CA 1
ATOM 901 C C . THR A 1 116 ? 34.903 -1.476 -26.496 1.00 26.52 135 THR A C 1
ATOM 902 O O . THR A 1 116 ? 35.461 -2.551 -26.702 1.00 25.32 135 THR A O 1
ATOM 906 N N . ALA A 1 117 ? 33.592 -1.394 -26.343 1.00 23.85 136 ALA A N 1
ATOM 907 C CA . ALA A 1 117 ? 32.746 -2.558 -26.469 1.00 22.24 136 ALA A CA 1
ATOM 908 C C . ALA A 1 117 ? 32.881 -3.089 -27.882 1.00 22.64 136 ALA A C 1
ATOM 909 O O . ALA A 1 117 ? 32.940 -2.318 -28.859 1.00 24.61 136 ALA A O 1
ATOM 911 N N . PRO A 1 118 ? 32.901 -4.418 -28.054 1.00 20.73 137 PRO A N 1
ATOM 912 C CA . PRO A 1 118 ? 32.833 -4.942 -29.390 1.00 21.86 137 PRO A CA 1
ATOM 913 C C . PRO A 1 118 ? 31.615 -4.339 -30.104 1.00 20.81 137 PRO A C 1
ATOM 914 O O . PRO A 1 118 ? 30.511 -4.372 -29.598 1.00 21.79 137 PRO A O 1
ATOM 918 N N . ALA A 1 119 ? 31.781 -3.931 -31.347 1.00 20.51 138 ALA A N 1
ATOM 919 C CA . ALA A 1 119 ? 30.765 -3.126 -32.003 1.00 22.05 138 ALA A CA 1
ATOM 920 C C . ALA A 1 119 ? 29.654 -4.004 -32.575 1.00 20.75 138 ALA A C 1
ATOM 921 O O . ALA A 1 119 ? 28.470 -3.630 -32.540 1.00 22.55 138 ALA A O 1
ATOM 923 N N . SER A 1 120 ? 30.038 -5.143 -33.110 1.00 21.45 139 SER A N 1
ATOM 924 C CA . SER A 1 120 ? 29.120 -5.906 -33.938 1.00 20.53 139 SER A CA 1
ATOM 925 C C . SER A 1 120 ? 29.212 -7.389 -33.654 1.00 17.87 139 SER A C 1
ATOM 926 O O . SER A 1 120 ? 30.230 -7.902 -33.116 1.00 19.16 139 SER A O 1
ATOM 929 N N . TRP A 1 121 ? 28.203 -8.131 -34.094 1.00 18.72 140 TRP A N 1
ATOM 930 C CA . TRP A 1 121 ? 28.291 -9.590 -34.017 1.00 18.26 140 TRP A CA 1
ATOM 931 C C . TRP A 1 121 ? 29.442 -10.094 -34.810 1.00 18.23 140 TRP A C 1
ATOM 932 O O . TRP A 1 121 ? 30.146 -11.048 -34.439 1.00 17.79 140 TRP A O 1
ATOM 943 N N . GLN A 1 122 ? 29.740 -9.468 -35.940 1.00 21.06 141 GLN A N 1
ATOM 944 C CA . GLN A 1 122 ? 30.888 -9.848 -36.757 1.00 23.09 141 GLN A CA 1
ATOM 945 C C . GLN A 1 122 ? 32.202 -9.703 -35.999 1.00 19.73 141 GLN A C 1
ATOM 946 O O . GLN A 1 122 ? 33.097 -10.567 -36.164 1.00 22.27 141 GLN A O 1
ATOM 952 N N . ASP A 1 123 ? 32.355 -8.652 -35.214 1.00 20.61 142 ASP A N 1
ATOM 953 C CA . ASP A 1 123 ? 33.590 -8.452 -34.455 1.00 22.16 142 ASP A CA 1
ATOM 954 C C . ASP A 1 123 ? 33.886 -9.606 -33.521 1.00 20.64 142 ASP A C 1
ATOM 955 O O . ASP A 1 123 ? 35.051 -9.905 -33.285 1.00 21.05 142 ASP A O 1
ATOM 960 N N . LEU A 1 124 ? 32.835 -10.276 -33.028 1.00 18.17 143 LEU A N 1
ATOM 961 C CA . LEU A 1 124 ? 33.055 -11.424 -32.100 1.00 18.93 143 LEU A CA 1
ATOM 962 C C . LEU A 1 124 ? 33.680 -12.647 -32.760 1.00 17.54 143 LEU A C 1
ATOM 963 O O . LEU A 1 124 ? 34.133 -13.546 -32.074 1.00 18.46 143 LEU A O 1
ATOM 968 N N . LEU A 1 125 ? 33.665 -12.663 -34.131 1.00 18.30 144 LEU A N 1
ATOM 969 C CA . LEU A 1 125 ? 34.318 -13.714 -34.837 1.00 19.32 144 LEU A CA 1
ATOM 970 C C . LEU A 1 125 ? 35.832 -13.470 -35.015 1.00 19.54 144 LEU A C 1
ATOM 971 O O . LEU A 1 125 ? 36.581 -14.352 -35.512 1.00 21.15 144 LEU A O 1
ATOM 976 N N . ASP A 1 126 ? 36.311 -12.276 -34.653 1.00 18.71 145 ASP A N 1
ATOM 977 C CA . ASP A 1 126 ? 37.741 -11.995 -34.785 1.00 21.27 145 ASP A CA 1
ATOM 978 C C . ASP A 1 126 ? 38.547 -13.030 -33.997 1.00 19.84 145 ASP A C 1
ATOM 979 O O . ASP A 1 126 ? 38.164 -13.466 -32.919 1.00 20.42 145 ASP A O 1
ATOM 984 N N . GLY A 1 127 ? 39.685 -13.438 -34.564 1.00 20.72 146 GLY A N 1
ATOM 985 C CA . GLY A 1 127 ? 40.546 -14.404 -33.895 1.00 22.47 146 GLY A CA 1
ATOM 986 C C . GLY A 1 127 ? 41.052 -13.991 -32.513 1.00 22.70 146 GLY A C 1
ATOM 987 O O . GLY A 1 127 ? 41.426 -14.885 -31.719 1.00 22.02 146 GLY A O 1
ATOM 988 N N . LYS A 1 128 ? 41.058 -12.714 -32.197 1.00 22.25 147 LYS A N 1
ATOM 989 C CA . LYS A 1 128 ? 41.433 -12.349 -30.809 1.00 25.05 147 LYS A CA 1
ATOM 990 C C . LYS A 1 128 ? 40.506 -12.899 -29.740 1.00 21.72 147 LYS A C 1
ATOM 991 O O . LYS A 1 128 ? 40.911 -13.007 -28.581 1.00 22.78 147 LYS A O 1
ATOM 997 N N . PHE A 1 129 ? 39.291 -13.297 -30.134 1.00 19.60 148 PHE A N 1
ATOM 998 C CA . PHE A 1 129 ? 38.352 -13.907 -29.201 1.00 18.29 148 PHE A CA 1
ATOM 999 C C . PHE A 1 129 ? 38.474 -15.407 -29.107 1.00 18.19 148 PHE A C 1
ATOM 1000 O O . PHE A 1 129 ? 37.684 -15.991 -28.378 1.00 18.43 148 PHE A O 1
ATOM 1008 N N . LYS A 1 130 ? 39.445 -16.031 -29.787 1.00 18.72 149 LYS A N 1
ATOM 1009 C CA . LYS A 1 130 ? 39.526 -17.483 -29.760 1.00 19.76 149 LYS A CA 1
ATOM 1010 C C . LYS A 1 130 ? 39.799 -17.951 -28.342 1.00 18.15 149 LYS A C 1
ATOM 1011 O O . LYS A 1 130 ? 40.804 -17.613 -27.756 1.00 19.09 149 LYS A O 1
ATOM 1017 N N . ASN A 1 131 ? 38.909 -18.760 -27.803 1.00 17.61 150 ASN A N 1
ATOM 1018 C CA . ASN A 1 131 ? 38.996 -19.245 -26.445 1.00 17.63 150 ASN A CA 1
ATOM 1019 C C . ASN A 1 131 ? 39.008 -18.125 -25.428 1.00 17.57 150 ASN A C 1
ATOM 1020 O O . ASN A 1 131 ? 39.450 -18.277 -24.283 1.00 19.68 150 ASN A O 1
ATOM 1025 N N . LYS A 1 132 ? 38.448 -16.980 -25.831 1.00 18.13 151 LYS A N 1
ATOM 1026 C CA . LYS A 1 132 ? 38.373 -15.791 -25.010 1.00 17.20 151 LYS A CA 1
ATOM 1027 C C . LYS A 1 132 ? 36.953 -15.177 -25.087 1.00 16.05 151 LYS A C 1
ATOM 1028 O O . LYS A 1 132 ? 36.753 -13.997 -24.884 1.00 17.05 151 LYS A O 1
ATOM 1034 N N . LEU A 1 133 ? 35.969 -16.036 -25.340 1.00 16.07 152 LEU A N 1
ATOM 1035 C CA . LEU A 1 133 ? 34.574 -15.677 -25.383 1.00 15.19 152 LEU A CA 1
ATOM 1036 C C . LEU A 1 133 ? 33.821 -16.902 -24.968 1.00 14.95 152 LEU A C 1
ATOM 1037 O O . LEU A 1 133 ? 34.198 -18.017 -25.331 1.00 15.51 152 LEU A O 1
ATOM 1042 N N . GLN A 1 134 ? 32.724 -16.702 -24.219 1.00 14.51 153 GLN A N 1
ATOM 1043 C CA . GLN A 1 134 ? 31.934 -17.855 -23.869 1.00 14.69 153 GLN A CA 1
ATOM 1044 C C . GLN A 1 134 ? 30.500 -17.416 -23.641 1.00 13.95 153 GLN A C 1
ATOM 1045 O O . GLN A 1 134 ? 30.245 -16.381 -23.021 1.00 15.49 153 GLN A O 1
ATOM 1051 N N . TYR A 1 135 ? 29.531 -18.220 -24.132 1.00 14.02 154 TYR A N 1
ATOM 1052 C CA . TYR A 1 135 ? 28.172 -18.039 -23.728 1.00 13.41 154 TYR A CA 1
ATOM 1053 C C . TYR A 1 135 ? 27.630 -19.349 -23.194 1.00 14.20 154 TYR A C 1
ATOM 1054 O O . TYR A 1 135 ? 28.081 -20.436 -23.573 1.00 15.15 154 TYR A O 1
ATOM 1063 N N . SER A 1 136 ? 26.638 -19.291 -22.303 1.00 14.09 155 SER A N 1
ATOM 1064 C CA . SER A 1 136 ? 26.081 -20.468 -21.701 1.00 14.06 155 SER A CA 1
ATOM 1065 C C . SER A 1 136 ? 25.205 -21.265 -22.670 1.00 14.10 155 SER A C 1
ATOM 1066 O O . SER A 1 136 ? 24.784 -20.823 -23.728 1.00 14.77 155 SER A O 1
ATOM 1069 N N . THR A 1 137 ? 24.926 -22.518 -22.278 1.00 14.73 156 THR A N 1
ATOM 1070 C CA . THR A 1 137 ? 24.369 -23.500 -23.177 1.00 15.11 156 THR A CA 1
ATOM 1071 C C . THR A 1 137 ? 22.849 -23.320 -23.343 1.00 15.14 156 THR A C 1
ATOM 1072 O O . THR A 1 137 ? 22.087 -23.406 -22.390 1.00 15.66 156 THR A O 1
ATOM 1076 N N . PRO A 1 138 ? 22.389 -23.115 -24.592 1.00 15.44 157 PRO A N 1
ATOM 1077 C CA . PRO A 1 138 ? 20.959 -23.095 -24.845 1.00 16.16 157 PRO A CA 1
ATOM 1078 C C . PRO A 1 138 ? 20.234 -24.275 -24.277 1.00 18.35 157 PRO A C 1
ATOM 1079 O O . PRO A 1 138 ? 20.731 -25.408 -24.372 1.00 19.08 157 PRO A O 1
ATOM 1083 N N . GLY A 1 139 ? 19.090 -24.025 -23.684 1.00 18.44 158 GLY A N 1
ATOM 1084 C CA . GLY A 1 139 ? 18.309 -25.110 -23.059 1.00 21.04 158 GLY A CA 1
ATOM 1085 C C . GLY A 1 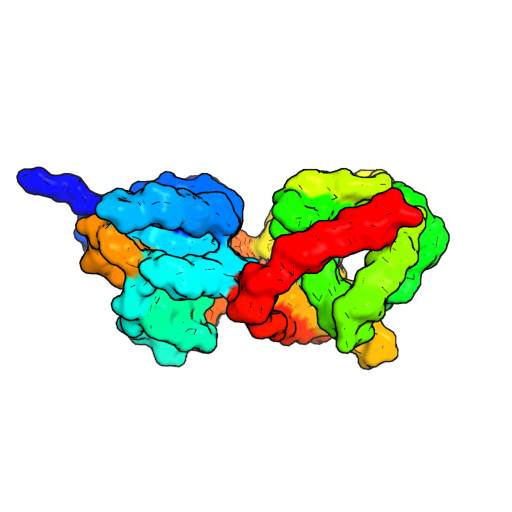139 ? 18.654 -25.358 -21.623 1.00 24.58 158 GLY A C 1
ATOM 1086 O O . GLY A 1 139 ? 17.763 -25.585 -20.788 1.00 41.32 158 GLY A O 1
ATOM 1087 N N . GLN A 1 140 ? 19.916 -25.361 -21.284 1.00 18.82 159 GLN A N 1
ATOM 1088 C CA . GLN A 1 140 ? 20.345 -25.579 -19.917 1.00 17.84 159 GLN A CA 1
ATOM 1089 C C . GLN A 1 140 ? 20.369 -24.287 -19.117 1.00 17.30 159 GLN A C 1
ATOM 1090 O O . GLN A 1 140 ? 19.996 -24.263 -17.941 1.00 20.14 159 GLN A O 1
ATOM 1096 N N . ALA A 1 141 ? 20.848 -23.227 -19.747 1.00 15.68 160 ALA A N 1
ATOM 1097 C CA . ALA A 1 141 ? 20.919 -21.914 -19.116 1.00 15.40 160 ALA A CA 1
ATOM 1098 C C . ALA A 1 141 ? 19.951 -20.995 -19.836 1.00 14.89 160 ALA A C 1
ATOM 1099 O O . ALA A 1 141 ? 20.043 -20.843 -21.072 1.00 14.90 160 ALA A O 1
ATOM 1101 N N . ALA A 1 142 ? 19.052 -20.382 -19.116 1.00 14.23 161 ALA A N 1
ATOM 1102 C CA . ALA A 1 142 ? 18.054 -19.510 -19.715 1.00 14.02 161 ALA A CA 1
ATOM 1103 C C . ALA A 1 142 ? 18.657 -18.424 -20.572 1.00 14.49 161 ALA A C 1
ATOM 1104 O O . ALA A 1 142 ? 18.145 -18.092 -21.654 1.00 14.64 161 ALA A O 1
ATOM 1106 N N . ASP A 1 143 ? 19.750 -17.814 -20.110 1.00 13.35 162 ASP A N 1
ATOM 1107 C CA . ASP A 1 143 ? 20.339 -16.730 -20.890 1.00 13.35 162 ASP A CA 1
ATOM 1108 C C . ASP A 1 143 ? 21.068 -17.288 -22.124 1.00 13.19 162 ASP A C 1
ATOM 1109 O O . ASP A 1 143 ? 21.277 -16.523 -23.086 1.00 13.54 162 ASP A O 1
ATOM 1114 N N . GLY A 1 144 ? 21.476 -18.562 -22.114 1.00 13.07 163 GLY A N 1
ATOM 1115 C CA . GLY A 1 144 ? 21.977 -19.220 -23.299 1.00 13.81 163 GLY A CA 1
ATOM 1116 C C . GLY A 1 144 ? 20.895 -19.441 -24.335 1.00 14.21 163 GLY A C 1
ATOM 1117 O O . GLY A 1 144 ? 21.074 -19.170 -25.517 1.00 14.29 163 GLY A O 1
ATOM 1118 N N . THR A 1 145 ? 19.735 -19.882 -23.877 1.00 14.24 164 THR A N 1
ATOM 1119 C CA . THR A 1 145 ? 18.562 -19.984 -24.777 1.00 15.06 164 THR A CA 1
ATOM 1120 C C . THR A 1 145 ? 18.307 -18.602 -25.419 1.00 13.95 164 THR A C 1
ATOM 1121 O O . THR A 1 145 ? 18.038 -18.512 -26.631 1.00 15.01 164 THR A O 1
ATOM 1125 N N . ALA A 1 146 ? 18.389 -17.548 -24.620 1.00 13.71 165 ALA A N 1
ATOM 1126 C CA . ALA A 1 146 ? 18.144 -16.211 -25.132 1.00 13.99 165 ALA A CA 1
ATOM 1127 C C . ALA A 1 146 ? 19.152 -15.818 -26.220 1.00 13.69 165 ALA A C 1
ATOM 1128 O O . ALA A 1 146 ? 18.786 -15.173 -27.194 1.00 14.01 165 ALA A O 1
ATOM 1130 N N . VAL A 1 147 ? 20.423 -16.177 -26.067 1.00 13.33 166 VAL A N 1
ATOM 1131 C CA . VAL A 1 147 ? 21.422 -15.891 -27.092 1.00 13.57 166 VAL A CA 1
ATOM 1132 C C . VAL A 1 147 ? 20.991 -16.560 -28.409 1.00 14.15 166 VAL A C 1
ATOM 1133 O O . VAL A 1 147 ? 21.118 -15.937 -29.481 1.00 14.54 166 VAL A O 1
ATOM 1137 N N . MET A 1 148 ? 20.564 -17.837 -28.379 1.00 14.14 167 MET A N 1
ATOM 1138 C CA . MET A 1 148 ? 20.145 -18.485 -29.599 1.00 14.23 167 MET A CA 1
ATOM 1139 C C . MET A 1 148 ? 19.006 -17.743 -30.275 1.00 14.51 167 MET A C 1
ATOM 1140 O O . MET A 1 148 ? 19.043 -17.451 -31.484 1.00 15.24 167 MET A O 1
ATOM 1145 N N . LEU A 1 149 ? 17.983 -17.378 -29.513 1.00 13.88 168 LEU A N 1
ATOM 1146 C CA . LEU A 1 149 ? 16.859 -16.617 -30.072 1.00 14.45 168 LEU A CA 1
ATOM 1147 C C . LEU A 1 149 ? 17.269 -15.287 -30.613 1.00 14.22 168 LEU A C 1
ATOM 1148 O O . LEU A 1 149 ? 16.790 -14.840 -31.686 1.00 15.12 168 LEU A O 1
ATOM 1153 N N . GLN A 1 150 ? 18.184 -14.622 -29.902 1.00 13.72 169 GLN A N 1
ATOM 1154 C CA . GLN A 1 150 ? 18.730 -13.365 -30.355 1.00 14.11 169 GLN A CA 1
ATOM 1155 C C . GLN A 1 150 ? 19.471 -13.494 -31.702 1.00 14.81 169 GLN A C 1
ATOM 1156 O O . GLN A 1 150 ? 19.357 -12.599 -32.551 1.00 15.74 169 GLN A O 1
ATOM 1162 N N . ALA A 1 151 ? 20.241 -14.571 -31.840 1.00 14.33 170 ALA A N 1
ATOM 1163 C CA . ALA A 1 151 ? 20.944 -14.767 -33.134 1.00 15.85 170 ALA A CA 1
ATOM 1164 C C . ALA A 1 151 ? 19.938 -14.873 -34.248 1.00 15.13 170 ALA A C 1
ATOM 1165 O O . ALA A 1 151 ? 20.178 -14.289 -35.357 1.00 16.71 170 ALA A O 1
ATOM 1167 N N . PHE A 1 152 ? 18.853 -15.605 -34.066 1.00 14.99 171 PHE A N 1
ATOM 1168 C CA . PHE A 1 152 ? 17.861 -15.702 -35.150 1.00 14.89 171 PHE A CA 1
ATOM 1169 C C . PHE A 1 152 ? 17.375 -14.325 -35.539 1.00 15.41 171 PHE A C 1
ATOM 1170 O O . PHE A 1 152 ? 17.221 -14.012 -36.724 1.00 18.27 171 PHE A O 1
ATOM 1178 N N . HIS A 1 153 ? 17.093 -13.475 -34.532 1.00 15.91 172 HIS A N 1
ATOM 1179 C CA . HIS A 1 153 ? 16.540 -12.145 -34.784 1.00 15.43 172 HIS A CA 1
ATOM 1180 C C . HIS A 1 153 ? 17.560 -11.254 -35.434 1.00 16.40 172 HIS A C 1
ATOM 1181 O O . HIS A 1 153 ? 17.289 -10.585 -36.451 1.00 18.01 172 HIS A O 1
ATOM 1188 N N . SER A 1 154 ? 18.766 -11.204 -34.906 1.00 16.35 173 SER A N 1
ATOM 1189 C CA . SER A 1 154 ? 19.762 -10.306 -35.399 1.00 17.01 173 SER A CA 1
ATOM 1190 C C . SER A 1 154 ? 20.190 -10.632 -36.816 1.00 17.47 173 SER A C 1
ATOM 1191 O O . SER A 1 154 ? 20.552 -9.696 -37.552 1.00 19.66 173 SER A O 1
ATOM 1194 N N . PHE A 1 155 ? 20.150 -11.907 -37.198 1.00 17.54 174 PHE A N 1
ATOM 1195 C CA . PHE A 1 155 ? 20.562 -12.325 -38.553 1.00 18.11 174 PHE A CA 1
ATOM 1196 C C . PHE A 1 155 ? 19.423 -12.548 -39.502 1.00 21.15 174 PHE A C 1
ATOM 1197 O O . PHE A 1 155 ? 19.653 -12.833 -40.675 1.00 22.51 174 PHE A O 1
ATOM 1205 N N . GLY A 1 156 ? 18.182 -12.349 -39.035 1.00 19.19 175 GLY A N 1
ATOM 1206 C CA . GLY A 1 156 ? 17.012 -12.399 -39.927 1.00 20.27 175 GLY A CA 1
ATOM 1207 C C . GLY A 1 156 ? 16.390 -13.754 -40.236 1.00 21.68 175 GLY A C 1
ATOM 1208 O O . GLY A 1 156 ? 15.359 -13.774 -40.972 1.00 24.24 175 GLY A O 1
ATOM 1209 N N . SER A 1 157 ? 16.943 -14.839 -39.778 1.00 20.20 176 SER A N 1
ATOM 1210 C CA . SER A 1 157 ? 16.356 -16.137 -39.973 1.00 21.19 176 SER A CA 1
ATOM 1211 C C . SER A 1 157 ? 17.015 -17.187 -39.096 1.00 20.76 176 SER A C 1
ATOM 1212 O O . SER A 1 157 ? 18.131 -16.878 -38.521 1.00 26.45 176 SER A O 1
ATOM 1215 N N . LYS A 1 158 ? 16.395 -18.285 -38.822 1.00 20.19 177 LYS A N 1
ATOM 1216 C CA . LYS A 1 158 ? 17.009 -19.328 -38.070 1.00 19.62 177 LYS A CA 1
ATOM 1217 C C . LYS A 1 158 ? 18.247 -19.866 -38.752 1.00 20.23 177 LYS A C 1
ATOM 1218 O O . LYS A 1 158 ? 19.307 -20.083 -38.144 1.00 20.53 177 LYS A O 1
ATOM 1224 N N . ASP A 1 159 ? 18.150 -20.135 -40.072 1.00 21.33 178 ASP A N 1
ATOM 1225 C CA . ASP A 1 159 ? 19.316 -20.646 -40.805 1.00 21.47 178 ASP A CA 1
ATOM 1226 C C . ASP A 1 159 ? 20.494 -19.691 -40.652 1.00 20.44 178 ASP A C 1
ATOM 1227 O O . ASP A 1 159 ? 21.642 -20.138 -40.443 1.00 21.25 178 ASP A O 1
ATOM 1232 N N . ALA A 1 160 ? 20.271 -18.378 -40.797 1.00 20.39 179 ALA A N 1
ATOM 1233 C CA . ALA A 1 160 ? 21.363 -17.431 -40.753 1.00 18.98 179 ALA A CA 1
ATOM 1234 C C . ALA A 1 160 ? 21.876 -17.288 -39.376 1.00 17.76 179 ALA A C 1
ATOM 1235 O O . ALA A 1 160 ? 23.107 -17.113 -39.208 1.00 19.20 179 ALA A O 1
ATOM 1237 N N . GLY A 1 161 ? 21.009 -17.396 -38.298 1.00 17.92 180 GLY A N 1
ATOM 1238 C CA . GLY A 1 161 ? 21.490 -17.237 -36.943 1.00 16.90 180 GLY A CA 1
ATOM 1239 C C . GLY A 1 161 ? 22.281 -18.459 -36.580 1.00 16.29 180 GLY A C 1
ATOM 1240 O O . GLY A 1 161 ? 23.312 -18.339 -35.902 1.00 16.46 180 GLY A O 1
ATOM 1241 N N . PHE A 1 162 ? 21.812 -19.652 -36.954 1.00 17.11 181 PHE A N 1
ATOM 1242 C CA . PHE A 1 162 ? 22.583 -20.876 -36.711 1.00 17.32 181 PHE A CA 1
ATOM 1243 C C . PHE A 1 162 ? 23.920 -20.843 -37.426 1.00 17.47 181 PHE A C 1
ATOM 1244 O O . PHE A 1 162 ? 24.943 -21.258 -36.869 1.00 17.71 181 PHE A O 1
ATOM 1252 N N . ALA A 1 163 ? 23.949 -20.379 -38.681 1.00 17.54 182 ALA A N 1
ATOM 1253 C CA . ALA A 1 163 ? 25.231 -20.245 -39.396 1.00 19.45 182 ALA A CA 1
ATOM 1254 C C . ALA A 1 163 ? 26.203 -19.363 -38.622 1.00 17.49 182 ALA A C 1
ATOM 1255 O O . ALA A 1 163 ? 27.422 -19.675 -38.493 1.00 18.10 182 ALA A O 1
ATOM 1257 N N . TYR A 1 164 ? 25.731 -18.234 -38.100 1.00 17.06 183 TYR A N 1
ATOM 1258 C CA . TYR A 1 164 ? 26.557 -17.364 -37.318 1.00 16.46 183 TYR A CA 1
ATOM 1259 C C . TYR A 1 164 ? 27.072 -18.102 -36.028 1.00 15.22 183 TYR A C 1
ATOM 1260 O O . TYR A 1 164 ? 28.252 -18.031 -35.732 1.00 16.14 183 TYR A O 1
ATOM 1269 N N . LEU A 1 165 ? 26.179 -18.772 -35.320 1.00 15.83 184 LEU A N 1
ATOM 1270 C CA . LEU A 1 165 ? 26.585 -19.427 -34.102 1.00 15.14 184 LEU A CA 1
ATOM 1271 C C . LEU A 1 165 ? 27.575 -20.549 -34.420 1.00 15.84 184 LEU A C 1
ATOM 1272 O O . LEU A 1 165 ? 28.485 -20.857 -33.618 1.00 15.95 184 LEU A O 1
ATOM 1277 N N . GLY A 1 166 ? 27.427 -21.207 -35.573 1.00 16.31 185 GLY A N 1
ATOM 1278 C CA . GLY A 1 166 ? 28.438 -22.212 -35.985 1.00 16.73 185 GLY A CA 1
ATOM 1279 C C . GLY A 1 166 ? 29.813 -21.566 -36.146 1.00 17.43 185 GLY A C 1
ATOM 1280 O O . GLY A 1 166 ? 30.842 -22.148 -35.711 1.00 18.47 185 GLY A O 1
ATOM 1281 N N . LYS A 1 167 ? 29.880 -20.403 -36.776 1.00 16.25 186 LYS A N 1
ATOM 1282 C CA . LYS A 1 167 ? 31.134 -19.647 -36.879 1.00 17.08 186 LYS A CA 1
ATOM 1283 C C . LYS A 1 167 ? 31.655 -19.209 -35.525 1.00 17.17 186 LYS A C 1
ATOM 1284 O O . LYS A 1 167 ? 32.864 -19.279 -35.277 1.00 17.88 186 LYS A O 1
ATOM 1290 N N . LEU A 1 168 ? 30.782 -18.735 -34.649 1.00 16.85 187 LEU A N 1
ATOM 1291 C CA . LEU A 1 168 ? 31.180 -18.264 -33.344 1.00 16.60 187 LEU A CA 1
ATOM 1292 C C . LEU A 1 168 ? 31.754 -19.406 -32.506 1.00 15.49 187 LEU A C 1
ATOM 1293 O O . LEU A 1 168 ? 32.534 -19.144 -31.578 1.00 16.05 187 LEU A O 1
ATOM 1298 N N . GLN A 1 169 ? 31.363 -20.630 -32.797 1.00 15.68 188 GLN A N 1
ATOM 1299 C CA . GLN A 1 169 ? 31.846 -21.746 -32.040 1.00 16.90 188 GLN A CA 1
ATOM 1300 C C . GLN A 1 169 ? 33.376 -21.906 -32.169 1.00 16.76 188 GLN A C 1
ATOM 1301 O O . GLN A 1 169 ? 33.981 -22.503 -31.258 1.00 18.59 188 GLN A O 1
ATOM 1307 N N . ALA A 1 170 ? 33.986 -21.388 -33.244 1.00 17.31 189 ALA A N 1
ATOM 1308 C CA . ALA A 1 170 ? 35.439 -21.425 -33.365 1.00 20.11 189 ALA A CA 1
ATOM 1309 C C . ALA A 1 170 ? 36.081 -20.690 -32.182 1.00 18.65 189 ALA A C 1
ATOM 1310 O O . ALA A 1 170 ? 37.212 -20.951 -31.817 1.00 20.06 189 ALA A O 1
ATOM 1312 N N . ASN A 1 171 ? 35.424 -19.686 -31.664 1.00 17.33 190 ASN A N 1
ATOM 1313 C CA . ASN A 1 171 ? 35.930 -18.890 -30.559 1.00 18.18 190 ASN A CA 1
ATOM 1314 C C . ASN A 1 171 ? 35.382 -19.290 -29.192 1.00 16.63 190 ASN A C 1
ATOM 1315 O O . ASN A 1 171 ? 36.082 -19.185 -28.191 1.00 18.10 190 ASN A O 1
ATOM 1320 N N . ASN A 1 172 ? 34.121 -19.740 -29.136 1.00 16.06 191 ASN A N 1
ATOM 1321 C CA . ASN A 1 172 ? 33.441 -20.074 -27.872 1.00 15.81 191 ASN A CA 1
ATOM 1322 C C . ASN A 1 172 ? 34.211 -21.103 -27.082 1.00 15.28 191 ASN A C 1
ATOM 1323 O O . ASN A 1 172 ? 34.553 -22.161 -27.609 1.00 16.33 191 ASN A O 1
ATOM 1328 N N . VAL A 1 173 ? 34.498 -20.804 -25.815 1.00 15.54 192 VAL A N 1
ATOM 1329 C CA . VAL A 1 173 ? 35.312 -21.728 -25.022 1.00 16.08 192 VAL A CA 1
ATOM 1330 C C . VAL A 1 173 ? 34.670 -23.094 -24.936 1.00 16.30 192 VAL A C 1
ATOM 1331 O O . VAL A 1 173 ? 35.367 -24.143 -24.915 1.00 16.98 192 VAL A O 1
ATOM 1335 N N . GLY A 1 174 ? 33.361 -23.126 -24.787 1.00 16.18 193 GLY A N 1
ATOM 1336 C CA . GLY A 1 174 ? 32.636 -24.405 -24.596 1.00 18.27 193 GLY A CA 1
ATOM 1337 C C . GLY A 1 174 ? 31.369 -24.176 -23.816 1.00 17.45 193 GLY A C 1
ATOM 1338 O O . GLY A 1 174 ? 30.970 -23.024 -23.525 1.00 17.53 193 GLY A O 1
ATOM 1339 N N . PRO A 1 175 ? 30.714 -25.255 -23.430 1.00 17.94 194 PRO A N 1
ATOM 1340 C CA . PRO A 1 175 ? 29.404 -25.169 -22.765 1.00 17.47 194 PRO A CA 1
ATOM 1341 C C . PRO A 1 175 ? 29.497 -24.606 -21.360 1.00 18.00 194 PRO A C 1
ATOM 1342 O O . PRO A 1 175 ? 30.574 -24.643 -20.722 1.00 18.15 194 PRO A O 1
ATOM 1346 N N . SER A 1 176 ? 28.397 -24.087 -20.866 1.00 16.11 195 SER A N 1
ATOM 1347 C CA . SER A 1 176 ? 28.292 -23.684 -19.456 1.00 16.47 195 SER A CA 1
ATOM 1348 C C . SER A 1 176 ? 26.862 -23.878 -19.051 1.00 15.68 195 SER A C 1
ATOM 1349 O O . SER A 1 176 ? 25.951 -23.364 -19.708 1.00 16.63 195 SER A O 1
ATOM 1352 N N . ALA A 1 177 ? 26.640 -24.615 -17.964 1.00 16.79 196 ALA A N 1
ATOM 1353 C CA . ALA A 1 177 ? 25.299 -24.928 -17.521 1.00 17.73 196 ALA A CA 1
ATOM 1354 C C . ALA A 1 177 ? 24.562 -23.737 -16.936 1.00 16.32 196 ALA A C 1
ATOM 1355 O O . ALA A 1 177 ? 23.334 -23.807 -16.789 1.00 18.24 196 ALA A O 1
ATOM 1357 N N . SER A 1 178 ? 25.278 -22.692 -16.527 1.00 15.68 197 SER A N 1
ATOM 1358 C CA . SER A 1 178 ? 24.692 -21.508 -16.006 1.00 15.16 197 SER A CA 1
ATOM 1359 C C . SER A 1 178 ? 25.496 -20.315 -16.465 1.00 13.59 197 SER A C 1
ATOM 1360 O O . SER A 1 178 ? 26.635 -20.448 -16.905 1.00 15.70 197 SER A O 1
ATOM 1363 N N . THR A 1 179 ? 24.920 -19.125 -16.331 1.00 13.78 198 THR A N 1
ATOM 1364 C CA . THR A 1 179 ? 25.517 -17.931 -16.888 1.00 13.90 198 THR A CA 1
ATOM 1365 C C . THR A 1 179 ? 26.238 -17.061 -15.885 1.00 13.68 198 THR A C 1
ATOM 1366 O O . THR A 1 179 ? 27.257 -16.436 -16.188 1.00 14.96 198 THR A O 1
ATOM 1370 N N . GLY A 1 180 ? 25.732 -16.975 -14.645 1.00 14.57 199 GLY A N 1
ATOM 1371 C CA . GLY A 1 180 ? 26.273 -15.996 -13.732 1.00 15.08 199 GLY A CA 1
ATOM 1372 C C . GLY A 1 180 ? 27.727 -16.124 -13.396 1.00 14.71 199 GLY A C 1
ATOM 1373 O O . GLY A 1 180 ? 28.389 -15.076 -13.210 1.00 15.01 199 GLY A O 1
ATOM 1374 N N . LYS A 1 181 ? 28.232 -17.355 -13.356 1.00 14.28 200 LYS A N 1
ATOM 1375 C CA . LYS A 1 181 ? 29.638 -17.583 -13.097 1.00 15.20 200 LYS A CA 1
ATOM 1376 C C . LYS A 1 181 ? 30.532 -17.040 -14.194 1.00 14.82 200 LYS A C 1
ATOM 1377 O O . LYS A 1 181 ? 31.752 -16.861 -1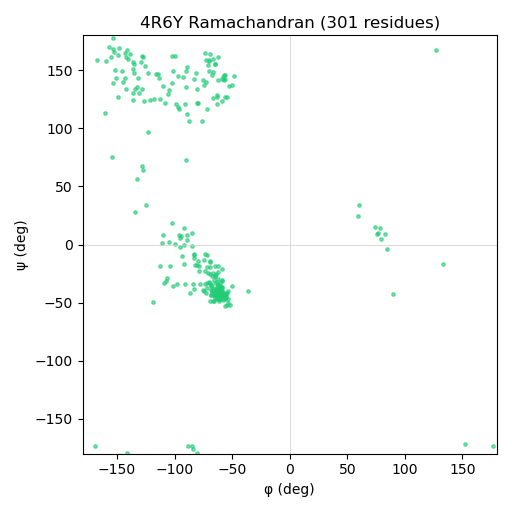3.968 1.00 16.35 200 LYS A O 1
ATOM 1383 N N . LEU A 1 182 ? 29.988 -16.777 -15.376 1.00 14.10 201 LEU A N 1
ATOM 1384 C CA . LEU A 1 182 ? 30.834 -16.233 -16.447 1.00 13.84 201 LEU A CA 1
ATOM 1385 C C . LEU A 1 182 ? 31.316 -14.853 -16.173 1.00 13.93 201 LEU A C 1
ATOM 1386 O O . LEU A 1 182 ? 32.370 -14.419 -16.673 1.00 14.68 201 LEU A O 1
ATOM 1391 N N . THR A 1 183 ? 30.592 -14.054 -15.378 1.00 13.82 202 THR A N 1
ATOM 1392 C CA . THR A 1 183 ? 30.941 -12.665 -15.166 1.00 13.85 202 THR A CA 1
ATOM 1393 C C . THR A 1 183 ? 32.331 -12.556 -14.543 1.00 14.50 202 THR A C 1
ATOM 1394 O O . THR A 1 183 ? 33.143 -11.735 -14.951 1.00 15.27 202 THR A O 1
ATOM 1398 N N . ALA A 1 184 ? 32.598 -13.356 -13.504 1.00 14.82 203 ALA A N 1
ATOM 1399 C CA . ALA A 1 184 ? 33.930 -13.308 -12.854 1.00 15.99 203 ALA A CA 1
ATOM 1400 C C . ALA A 1 184 ? 35.016 -13.726 -13.819 1.00 15.04 203 ALA A C 1
ATOM 1401 O O . ALA A 1 184 ? 36.147 -13.217 -13.674 1.00 16.59 203 ALA A O 1
ATOM 1403 N N . LEU A 1 185 ? 34.728 -14.624 -14.741 1.00 15.66 204 LEU A N 1
ATOM 1404 C CA . LEU A 1 185 ? 35.725 -14.996 -15.761 1.00 16.33 204 LEU A CA 1
ATOM 1405 C C . LEU A 1 185 ? 36.046 -13.825 -16.675 1.00 15.36 204 LEU A C 1
ATOM 1406 O O . LEU A 1 185 ? 37.205 -13.606 -17.052 1.00 16.80 204 LEU A O 1
ATOM 1411 N N . VAL A 1 186 ? 35.010 -13.070 -17.068 1.00 14.80 205 VAL A N 1
ATOM 1412 C CA . VAL A 1 186 ? 35.265 -11.867 -17.824 1.00 14.38 205 VAL A CA 1
ATOM 1413 C C . VAL A 1 186 ? 36.080 -10.869 -17.010 1.00 15.18 205 VAL A C 1
ATOM 1414 O O . VAL A 1 186 ? 37.043 -10.262 -17.491 1.00 15.95 205 VAL A O 1
ATOM 1418 N N . ASN A 1 187 ? 35.717 -10.702 -15.729 1.00 15.42 206 ASN A N 1
ATOM 1419 C CA . ASN A 1 187 ? 36.415 -9.764 -14.888 1.00 16.17 206 ASN A CA 1
ATOM 1420 C C . ASN A 1 187 ? 37.930 -10.062 -14.756 1.00 17.28 206 ASN A C 1
ATOM 1421 O O . ASN A 1 187 ? 38.746 -9.141 -14.744 1.00 18.23 206 ASN A O 1
ATOM 1426 N N . LYS A 1 188 ? 38.284 -11.340 -14.713 1.00 16.59 207 LYS A N 1
ATOM 1427 C CA . LYS A 1 188 ? 39.676 -11.819 -14.602 1.00 18.25 207 LYS A CA 1
ATOM 1428 C C . LYS A 1 188 ? 40.365 -11.854 -15.982 1.00 17.45 207 LYS A C 1
ATOM 1429 O O . LYS A 1 188 ? 41.568 -12.047 -16.042 1.00 18.61 207 LYS A O 1
ATOM 1435 N N . GLY A 1 189 ? 39.619 -11.651 -17.071 1.00 17.10 208 GLY A N 1
ATOM 1436 C CA . GLY A 1 189 ? 40.181 -11.730 -18.398 1.00 17.80 208 GLY A CA 1
ATOM 1437 C C . GLY A 1 189 ? 40.401 -13.146 -18.848 1.00 17.90 208 GLY A C 1
ATOM 1438 O O . GLY A 1 189 ? 41.069 -13.359 -19.882 1.00 19.28 208 GLY A O 1
ATOM 1439 N N . GLU A 1 190 ? 39.911 -14.138 -18.131 1.00 17.34 209 GLU A N 1
ATOM 1440 C CA . GLU A 1 190 ? 39.995 -15.476 -18.639 1.00 17.15 209 GLU A CA 1
ATOM 1441 C C . GLU A 1 190 ? 39.255 -15.612 -19.976 1.00 17.38 209 GLU A C 1
ATOM 1442 O O . GLU A 1 190 ? 39.624 -16.412 -20.836 1.00 19.18 209 GLU A O 1
ATOM 1448 N N . ILE A 1 191 ? 38.140 -14.898 -20.058 1.00 15.94 210 ILE A N 1
ATOM 1449 C CA . ILE A 1 191 ? 37.429 -14.600 -21.305 1.00 15.02 210 ILE A CA 1
ATOM 1450 C C . ILE A 1 191 ? 37.235 -13.106 -21.364 1.00 16.37 210 ILE A C 1
ATOM 1451 O O . ILE A 1 191 ? 37.352 -12.407 -20.341 1.00 15.96 210 ILE A O 1
ATOM 1456 N N . TYR A 1 192 ? 36.966 -12.571 -22.563 1.00 15.54 211 TYR A N 1
ATOM 1457 C CA . TYR A 1 192 ? 36.768 -11.144 -22.725 1.00 16.36 211 TYR A CA 1
ATOM 1458 C C . TYR A 1 192 ? 35.292 -10.728 -22.906 1.00 14.35 211 TYR A C 1
ATOM 1459 O O . TYR A 1 192 ? 34.989 -9.557 -22.735 1.00 15.63 211 TYR A O 1
ATOM 1468 N N . VAL A 1 193 ? 34.436 -11.689 -23.274 1.00 14.74 212 VAL A N 1
ATOM 1469 C CA . VAL A 1 193 ? 33.033 -11.453 -23.612 1.00 14.78 212 VAL A CA 1
ATOM 1470 C C . VAL A 1 193 ? 32.233 -12.628 -23.131 1.00 14.21 212 VAL A C 1
ATOM 1471 O O . VAL A 1 193 ? 32.672 -13.795 -23.289 1.00 14.37 212 VAL A O 1
ATOM 1475 N N . ALA A 1 194 ? 31.045 -12.373 -22.585 1.00 13.58 213 ALA A N 1
ATOM 1476 C CA . ALA A 1 194 ? 30.082 -13.435 -22.241 1.00 13.64 213 ALA A CA 1
ATOM 1477 C C . ALA A 1 194 ? 28.672 -12.905 -22.403 1.00 13.09 213 ALA A C 1
ATOM 1478 O O . ALA A 1 194 ? 28.443 -11.709 -22.582 1.00 13.87 213 ALA A O 1
ATOM 1480 N N . ASN A 1 195 ? 27.689 -13.818 -22.345 1.00 13.08 214 ASN A N 1
ATOM 1481 C CA . ASN A 1 195 ? 26.296 -13.433 -22.221 1.00 13.17 214 ASN A CA 1
ATOM 1482 C C . ASN A 1 195 ? 25.929 -13.180 -20.748 1.00 13.17 214 ASN A C 1
ATOM 1483 O O . ASN A 1 195 ? 26.760 -13.325 -19.866 1.00 14.06 214 ASN A O 1
ATOM 1488 N N . GLY A 1 196 ? 24.661 -12.910 -20.539 1.00 13.16 215 GLY A N 1
ATOM 1489 C CA . GLY A 1 196 ? 24.144 -12.449 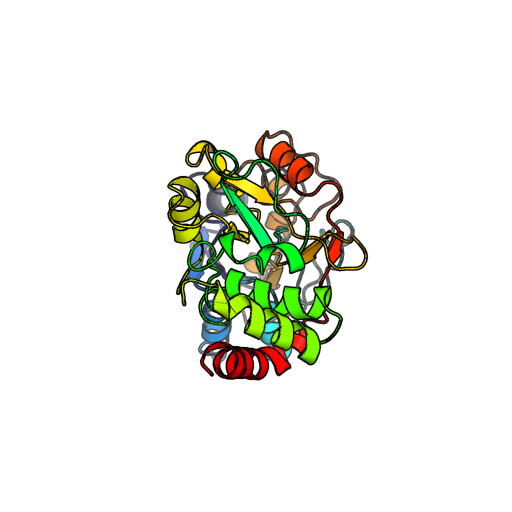-19.251 1.00 13.36 215 GLY A CA 1
ATOM 1490 C C . GLY A 1 196 ? 22.677 -12.140 -19.355 1.00 12.97 215 GLY A C 1
ATOM 1491 O O . GLY A 1 196 ? 22.036 -12.399 -20.382 1.00 13.11 215 GLY A O 1
ATOM 1492 N N . ASP A 1 197 ? 22.128 -11.577 -18.281 1.00 12.58 216 ASP A N 1
ATOM 1493 C CA . ASP A 1 197 ? 20.858 -10.875 -18.382 1.00 12.80 216 ASP A CA 1
ATOM 1494 C C . ASP A 1 197 ? 20.962 -9.618 -17.607 1.00 12.72 216 ASP A C 1
ATOM 1495 O O . ASP A 1 197 ? 21.831 -9.483 -16.715 1.00 13.50 216 ASP A O 1
ATOM 1500 N N . LEU A 1 198 ? 20.131 -8.613 -17.930 1.00 13.33 217 LEU A N 1
ATOM 1501 C CA . LEU A 1 198 ? 20.394 -7.259 -17.472 1.00 13.43 217 LEU A CA 1
ATOM 1502 C C . LEU A 1 198 ? 20.289 -7.148 -15.950 1.00 13.07 217 LEU A C 1
ATOM 1503 O O . LEU A 1 198 ? 21.183 -6.563 -15.328 1.00 13.65 217 LEU A O 1
ATOM 1508 N N . GLN A 1 199 ? 19.207 -7.673 -15.374 1.00 13.21 218 GLN A N 1
ATOM 1509 C CA . GLN A 1 199 ? 19.068 -7.644 -13.913 1.00 12.43 218 GLN A CA 1
ATOM 1510 C C . GLN A 1 199 ? 20.291 -8.214 -13.238 1.00 13.11 218 GLN A C 1
ATOM 1511 O O . GLN A 1 199 ? 20.876 -7.621 -12.329 1.00 13.51 218 GLN A O 1
ATOM 1517 N N . MET A 1 200 ? 20.667 -9.407 -13.659 1.00 12.58 219 MET A N 1
ATOM 1518 C CA A MET A 1 200 ? 21.812 -10.077 -13.001 0.50 13.75 219 MET A CA 1
ATOM 1519 C CA B MET A 1 200 ? 21.805 -10.091 -13.036 0.50 14.05 219 MET A CA 1
ATOM 1520 C C . MET A 1 200 ? 23.092 -9.273 -13.127 1.00 13.86 219 MET A C 1
ATOM 1521 O O . MET A 1 200 ? 23.838 -9.082 -12.158 1.00 14.32 219 MET A O 1
ATOM 1530 N N . ASN A 1 201 ? 23.369 -8.836 -14.377 1.00 12.71 220 ASN A N 1
ATOM 1531 C CA . ASN A 1 201 ? 24.612 -8.160 -14.618 1.00 13.05 220 ASN A CA 1
ATOM 1532 C C . ASN A 1 201 ? 24.664 -6.819 -13.930 1.00 13.18 220 ASN A C 1
ATOM 1533 O O . ASN A 1 201 ? 25.754 -6.455 -13.425 1.00 14.58 220 ASN A O 1
ATOM 1538 N N . LEU A 1 202 ? 23.570 -6.056 -13.899 1.00 13.63 221 LEU A N 1
ATOM 1539 C CA . LEU A 1 202 ? 23.635 -4.774 -13.198 1.00 14.07 221 LEU A CA 1
ATOM 1540 C C . LEU A 1 202 ? 24.098 -4.979 -11.781 1.00 15.08 221 LEU A C 1
ATOM 1541 O O . LEU A 1 202 ? 24.929 -4.204 -11.260 1.00 16.07 221 LEU A O 1
ATOM 1546 N N . ALA A 1 203 ? 23.548 -5.981 -11.105 1.00 14.86 222 ALA A N 1
ATOM 1547 C CA . ALA A 1 203 ? 23.873 -6.245 -9.694 1.00 15.34 222 ALA A CA 1
ATOM 1548 C C . ALA A 1 203 ? 25.301 -6.743 -9.530 1.00 15.60 222 ALA A C 1
ATOM 1549 O O . ALA A 1 203 ? 25.845 -6.633 -8.416 1.00 17.57 222 ALA A O 1
ATOM 1551 N N . GLN A 1 204 ? 25.880 -7.357 -10.557 1.00 14.95 223 GLN A N 1
ATOM 1552 C CA . GLN A 1 204 ? 27.238 -7.848 -10.484 1.00 15.20 223 GLN A CA 1
ATOM 1553 C C . GLN A 1 204 ? 28.307 -6.754 -10.707 1.00 14.84 223 GLN A C 1
ATOM 1554 O O . GLN A 1 204 ? 29.488 -7.020 -10.462 1.00 16.51 223 GLN A O 1
ATOM 1560 N N . MET A 1 205 ? 27.947 -5.627 -11.270 1.00 15.32 224 MET A N 1
ATOM 1561 C CA . MET A 1 205 ? 28.988 -4.678 -11.702 1.00 17.15 224 MET A CA 1
ATOM 1562 C C . MET A 1 205 ? 29.847 -4.176 -10.582 1.00 17.29 224 MET A C 1
ATOM 1563 O O . MET A 1 205 ? 31.067 -4.001 -10.767 1.00 18.59 224 MET A O 1
ATOM 1568 N N . GLU A 1 206 ? 29.281 -3.947 -9.419 1.00 17.31 225 GLU A N 1
ATOM 1569 C CA . GLU A 1 206 ? 30.062 -3.363 -8.327 1.00 20.49 225 GLU A CA 1
ATOM 1570 C C . GLU A 1 206 ? 31.290 -4.192 -8.010 1.00 21.96 225 GLU A C 1
ATOM 1571 O O . GLU A 1 206 ? 32.431 -3.589 -7.805 1.00 24.83 225 GLU A O 1
ATOM 1577 N N . ARG A 1 207 ? 31.153 -5.524 -7.980 1.00 17.73 226 ARG A N 1
ATOM 1578 C CA . ARG A 1 207 ? 32.243 -6.409 -7.596 1.00 20.12 226 ARG A CA 1
ATOM 1579 C C . ARG A 1 207 ? 33.039 -6.969 -8.780 1.00 18.55 226 ARG A C 1
ATOM 1580 O O . ARG A 1 207 ? 33.938 -7.809 -8.588 1.00 19.95 226 ARG A O 1
ATOM 1588 N N . ASN A 1 208 ? 32.701 -6.489 -9.970 1.00 17.12 227 ASN A N 1
ATOM 1589 C CA . ASN A 1 208 ? 33.364 -6.849 -11.214 1.00 16.97 227 ASN A CA 1
ATOM 1590 C C . ASN A 1 208 ? 33.775 -5.623 -11.952 1.00 17.38 227 ASN A C 1
ATOM 1591 O O . ASN A 1 208 ? 33.262 -5.329 -13.014 1.00 17.71 227 ASN A O 1
ATOM 1596 N N . PRO A 1 209 ? 34.747 -4.880 -11.383 1.00 17.76 228 PRO A N 1
ATOM 1597 C CA . PRO A 1 209 ? 35.031 -3.538 -11.881 1.00 19.01 228 PRO A CA 1
ATOM 1598 C C . PRO A 1 209 ? 35.672 -3.484 -13.258 1.00 19.57 228 PRO A C 1
ATOM 1599 O O . PRO A 1 209 ? 35.734 -2.400 -13.875 1.00 21.17 228 PRO A O 1
ATOM 1603 N N . ASN A 1 210 ? 36.163 -4.637 -13.736 1.00 17.29 229 ASN A N 1
ATOM 1604 C CA . ASN A 1 210 ? 36.739 -4.682 -15.088 1.00 17.83 229 ASN A CA 1
ATOM 1605 C C . ASN A 1 210 ? 35.693 -5.002 -16.131 1.00 18.23 229 ASN A C 1
ATOM 1606 O O . ASN A 1 210 ? 36.093 -5.201 -17.280 1.00 21.28 229 ASN A O 1
ATOM 1611 N N . VAL A 1 211 ? 34.400 -5.035 -15.780 1.00 16.69 230 VAL A N 1
ATOM 1612 C CA . VAL A 1 211 ? 33.371 -5.527 -16.721 1.00 16.38 230 VAL A CA 1
ATOM 1613 C C . VAL A 1 211 ? 32.440 -4.381 -17.046 1.00 15.79 230 VAL A C 1
ATOM 1614 O O . VAL A 1 211 ? 32.183 -3.509 -16.184 1.00 17.39 230 VAL A O 1
ATOM 1618 N N . LYS A 1 212 ? 31.936 -4.363 -18.277 1.00 16.27 231 LYS A N 1
ATOM 1619 C CA . LYS A 1 212 ? 30.830 -3.471 -18.629 1.00 16.01 231 LYS A CA 1
ATOM 1620 C C . LYS A 1 212 ? 29.826 -4.272 -19.453 1.00 15.38 231 LYS A C 1
ATOM 1621 O O . LYS A 1 212 ? 30.161 -5.216 -20.138 1.00 16.14 231 LYS A O 1
ATOM 1627 N N . ILE A 1 213 ? 28.557 -3.803 -19.413 1.00 15.37 232 ILE A N 1
ATOM 1628 C CA . ILE A 1 213 ? 27.442 -4.358 -20.172 1.00 15.36 232 ILE A CA 1
ATOM 1629 C C . ILE A 1 213 ? 27.431 -3.798 -21.561 1.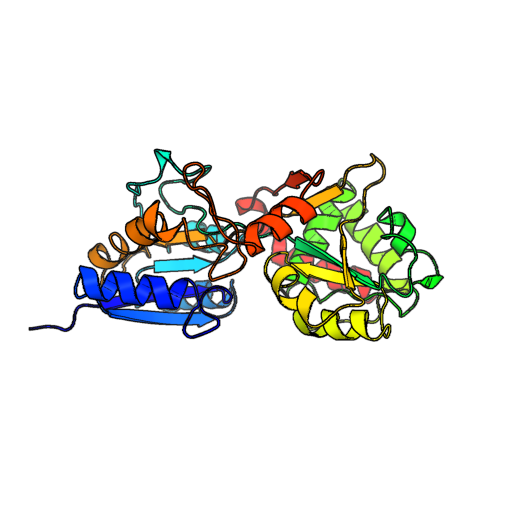00 15.44 232 ILE A C 1
ATOM 1630 O O . ILE A 1 213 ? 27.666 -2.595 -21.761 1.00 17.70 232 ILE A O 1
ATOM 1635 N N . PHE A 1 214 ? 27.091 -4.608 -22.556 1.00 15.27 233 PHE A N 1
ATOM 1636 C CA . PHE A 1 214 ? 26.957 -4.121 -23.941 1.00 15.84 233 PHE A CA 1
ATOM 1637 C C . PHE A 1 214 ? 26.064 -5.056 -24.710 1.00 14.93 233 PHE A C 1
ATOM 1638 O O . PHE A 1 214 ? 25.735 -6.175 -24.296 1.00 15.52 233 PHE A O 1
ATOM 1646 N N . TRP A 1 215 ? 25.709 -4.593 -25.930 1.00 15.97 234 TRP A N 1
ATOM 1647 C CA . TRP A 1 215 ? 25.056 -5.436 -26.917 1.00 15.32 234 TRP A CA 1
ATOM 1648 C C . TRP A 1 215 ? 25.770 -5.233 -28.270 1.00 16.46 234 TRP A C 1
ATOM 1649 O O . TRP A 1 215 ? 26.015 -4.081 -28.654 1.00 17.72 234 TRP A O 1
ATOM 1660 N N . PRO A 1 216 ? 26.044 -6.290 -28.990 1.00 16.38 235 PRO A N 1
ATOM 1661 C CA . PRO A 1 216 ? 26.527 -6.125 -30.372 1.00 17.65 235 PRO A CA 1
ATOM 1662 C C . PRO A 1 216 ? 25.458 -5.617 -31.308 1.00 17.95 235 PRO A C 1
ATOM 1663 O O . PRO A 1 216 ? 24.290 -5.872 -31.131 1.00 18.69 235 PRO A O 1
ATOM 1667 N N . ALA A 1 217 ? 25.871 -4.862 -32.319 1.00 18.11 236 ALA A N 1
ATOM 1668 C CA . ALA A 1 217 ? 25.016 -4.453 -33.440 1.00 18.47 236 ALA A CA 1
ATOM 1669 C C . ALA A 1 217 ? 25.048 -5.432 -34.582 1.00 18.78 236 ALA A C 1
ATOM 1670 O O . ALA A 1 217 ? 26.059 -6.095 -34.786 1.00 19.65 236 ALA A O 1
ATOM 1672 N N . ASN A 1 218 ? 23.935 -5.518 -35.306 1.00 17.36 237 ASN A N 1
ATOM 1673 C CA . ASN A 1 218 ? 23.887 -6.329 -36.491 1.00 18.89 237 ASN A CA 1
ATOM 1674 C C . ASN A 1 218 ? 24.338 -5.529 -37.713 1.00 21.32 237 ASN A C 1
ATOM 1675 O O . ASN A 1 218 ? 24.903 -4.385 -37.599 1.00 20.77 237 ASN A O 1
ATOM 1680 N N . ASP A 1 219 ? 24.206 -6.135 -38.886 1.00 23.60 238 ASP A N 1
ATOM 1681 C CA . ASP A 1 219 ? 24.775 -5.503 -40.059 1.00 24.84 238 ASP A CA 1
ATOM 1682 C C . ASP A 1 219 ? 23.966 -4.277 -40.517 1.00 22.60 238 ASP A C 1
ATOM 1683 O O . ASP A 1 219 ? 24.421 -3.575 -41.448 1.00 27.22 238 ASP A O 1
ATOM 1688 N N . LYS A 1 220 ? 22.770 -4.015 -39.929 1.00 21.60 239 LYS A N 1
ATOM 1689 C CA . LYS A 1 220 ? 22.050 -2.792 -40.143 1.00 21.39 239 LYS A CA 1
ATOM 1690 C C . LYS A 1 220 ? 22.319 -1.766 -39.102 1.00 18.45 239 LYS A C 1
ATOM 1691 O O . LYS A 1 220 ? 21.666 -0.709 -39.061 1.00 21.20 239 LYS A O 1
ATOM 1697 N N . GLY A 1 221 ? 23.262 -2.038 -38.221 1.00 17.75 240 GLY A N 1
ATOM 1698 C CA . GLY A 1 221 ? 23.640 -1.097 -37.197 1.00 18.28 240 GLY A CA 1
ATOM 1699 C C . GLY A 1 221 ? 22.724 -1.131 -35.988 1.00 17.87 240 GLY A C 1
ATOM 1700 O O . GLY A 1 221 ? 22.877 -0.284 -35.116 1.00 20.71 240 GLY A O 1
ATOM 1701 N N . GLU A 1 222 ? 21.822 -2.088 -35.890 1.00 17.40 241 GLU A N 1
ATOM 1702 C CA A GLU A 1 222 ? 20.890 -2.130 -34.771 0.50 18.08 241 GLU A CA 1
ATOM 1703 C CA B GLU A 1 222 ? 20.864 -2.133 -34.798 0.50 18.27 241 GLU A CA 1
ATOM 1704 C C . GLU A 1 222 ? 21.365 -3.000 -33.631 1.00 17.20 241 GLU A C 1
ATOM 1705 O O . GLU A 1 222 ? 21.813 -4.147 -33.830 1.00 19.03 241 GLU A O 1
ATOM 1716 N N . ARG A 1 223 ? 21.331 -2.430 -32.416 1.00 17.43 242 ARG A N 1
ATOM 1717 C CA . ARG A 1 223 ? 21.515 -3.178 -31.173 1.00 16.56 242 ARG A CA 1
ATOM 1718 C C . ARG A 1 223 ? 20.158 -3.450 -30.612 1.00 15.61 242 ARG A C 1
ATOM 1719 O O . ARG A 1 223 ? 19.368 -2.519 -30.380 1.00 17.28 242 ARG A O 1
ATOM 1727 N N . SER A 1 224 ? 19.840 -4.733 -30.443 1.00 16.51 243 SER A N 1
ATOM 1728 C CA . SER A 1 224 ? 18.581 -5.156 -29.868 1.00 15.72 243 SER A CA 1
ATOM 1729 C C . SER A 1 224 ? 18.793 -6.141 -28.746 1.00 15.31 243 SER A C 1
ATOM 1730 O O . SER A 1 224 ? 19.854 -6.795 -28.679 1.00 16.18 243 SER A O 1
ATOM 1733 N N . ALA A 1 225 ? 17.813 -6.226 -27.877 1.00 14.94 244 ALA A N 1
ATOM 1734 C CA . ALA A 1 225 ? 17.877 -7.055 -26.689 1.00 15.06 244 ALA A CA 1
ATOM 1735 C C . ALA A 1 225 ? 16.542 -7.788 -26.540 1.00 13.61 244 ALA A C 1
ATOM 1736 O O . ALA A 1 225 ? 15.472 -7.157 -26.432 1.00 15.02 244 ALA A O 1
ATOM 1738 N N . LEU A 1 226 ? 16.624 -9.099 -26.463 1.00 13.18 245 LEU A N 1
ATOM 1739 C CA . LEU A 1 226 ? 15.424 -9.924 -26.260 1.00 13.33 245 LEU A CA 1
ATOM 1740 C C . LEU A 1 226 ? 14.792 -9.604 -24.921 1.00 13.02 245 LEU A C 1
ATOM 1741 O O . LEU A 1 226 ? 15.481 -9.685 -23.870 1.00 13.50 245 LEU A O 1
ATOM 1746 N N . ALA A 1 227 ? 13.514 -9.288 -24.894 1.00 13.11 246 ALA A N 1
ATOM 1747 C CA . ALA A 1 227 ? 12.748 -9.070 -23.679 1.00 13.44 246 ALA A CA 1
ATOM 1748 C C . ALA A 1 227 ? 12.364 -10.395 -23.103 1.00 13.26 246 ALA A C 1
ATOM 1749 O O . ALA A 1 227 ? 11.661 -11.215 -23.700 1.00 14.02 246 ALA A O 1
ATOM 1751 N N . ILE A 1 228 ? 12.794 -10.628 -21.845 1.00 12.56 247 ILE A N 1
ATOM 1752 C CA . ILE A 1 228 ? 12.557 -11.853 -21.074 1.00 13.12 247 ILE A CA 1
ATOM 1753 C C . ILE A 1 228 ? 11.951 -11.481 -19.738 1.00 13.01 247 ILE A C 1
ATOM 1754 O O . ILE A 1 228 ? 12.570 -11.659 -18.673 1.00 13.44 247 ILE A O 1
ATOM 1759 N N . PRO A 1 229 ? 10.749 -10.901 -19.732 1.00 12.71 248 PRO A N 1
ATOM 1760 C CA . PRO A 1 229 ? 10.146 -10.513 -18.461 1.00 12.30 248 PRO A CA 1
ATOM 1761 C C . PRO A 1 229 ? 9.780 -11.683 -17.573 1.00 12.57 248 PRO A C 1
ATOM 1762 O O . PRO A 1 229 ? 9.567 -12.819 -18.033 1.00 13.04 248 PRO A O 1
ATOM 1766 N N . TYR A 1 230 ? 9.645 -11.375 -16.283 1.00 11.91 249 TYR A N 1
ATOM 1767 C CA . TYR A 1 230 ? 8.829 -12.194 -15.387 1.00 11.89 249 TYR A CA 1
ATOM 1768 C C . TYR A 1 230 ? 7.379 -11.915 -15.692 1.00 12.04 249 TYR A C 1
ATOM 1769 O O . TYR A 1 230 ? 6.996 -10.752 -15.828 1.00 13.02 249 TYR A O 1
ATOM 1778 N N . VAL A 1 231 ? 6.552 -12.966 -15.749 1.00 12.12 250 VAL A N 1
ATOM 1779 C CA . VAL A 1 231 ? 5.160 -12.858 -16.179 1.00 11.61 250 VAL A CA 1
ATOM 1780 C C . VAL A 1 231 ? 4.298 -13.659 -15.181 1.00 11.92 250 VAL A C 1
ATOM 1781 O O . VAL A 1 231 ? 4.675 -14.771 -14.812 1.00 12.60 250 VAL A O 1
ATOM 1785 N N . ILE A 1 232 ? 3.187 -13.059 -14.743 1.00 11.89 251 ILE A N 1
ATOM 1786 C CA . ILE A 1 232 ? 2.395 -13.613 -13.649 1.00 11.84 251 ILE A CA 1
ATOM 1787 C C . ILE A 1 232 ? 1.008 -14.052 -14.147 1.00 12.18 251 ILE A C 1
ATOM 1788 O O . ILE A 1 232 ? 0.406 -13.412 -15.002 1.00 12.97 251 ILE A O 1
ATOM 1793 N N . GLY A 1 233 ? 0.491 -15.107 -13.553 1.00 12.23 252 GLY A N 1
ATOM 1794 C CA . GLY A 1 233 ? -0.886 -15.554 -13.791 1.00 12.96 252 GLY A CA 1
ATOM 1795 C C . GLY A 1 233 ? -1.440 -16.290 -12.615 1.00 12.35 252 GLY A C 1
ATOM 1796 O O . GLY A 1 233 ? -0.714 -16.738 -11.714 1.00 12.87 252 GLY A O 1
ATOM 1797 N N . LEU A 1 234 ? -2.760 -16.466 -12.634 1.00 12.59 253 LEU A N 1
ATOM 1798 C CA . LEU A 1 234 ? -3.506 -17.207 -11.639 1.00 12.87 253 LEU A CA 1
ATOM 1799 C C . LEU A 1 234 ? -3.589 -18.651 -12.071 1.00 13.29 253 LEU A C 1
ATOM 1800 O O . LEU A 1 234 ? -3.880 -18.945 -13.252 1.00 13.73 253 LEU A O 1
ATOM 1805 N N . VAL A 1 235 ? -3.365 -19.601 -11.149 1.00 12.70 254 VAL A N 1
ATOM 1806 C CA . VAL A 1 235 ? -3.357 -21.024 -11.512 1.00 13.51 254 VAL A CA 1
ATOM 1807 C C . VAL A 1 235 ? -4.763 -21.562 -11.605 1.00 14.54 254 VAL A C 1
ATOM 1808 O O . VAL A 1 235 ? -5.625 -21.327 -10.751 1.00 14.58 254 VAL A O 1
ATOM 1812 N N . GLN A 1 236 ? -5.018 -22.303 -12.682 1.00 14.62 255 GLN A N 1
ATOM 1813 C CA . GLN A 1 236 ? -6.285 -22.987 -12.866 1.00 15.40 255 GLN A CA 1
ATOM 1814 C C . GLN A 1 236 ? -6.520 -24.047 -11.789 1.00 16.20 255 GLN A C 1
ATOM 1815 O O . GLN A 1 236 ? -5.637 -24.883 -11.509 1.00 17.18 255 GLN A O 1
ATOM 1821 N N . GLY A 1 237 ? -7.668 -24.007 -11.141 1.00 16.16 256 GLY A N 1
ATOM 1822 C CA . GLY A 1 237 ? -7.924 -24.962 -10.061 1.00 17.43 256 GLY A CA 1
ATOM 1823 C C . GLY A 1 237 ? -7.181 -24.668 -8.801 1.00 17.31 256 GLY A C 1
ATOM 1824 O O . GLY A 1 237 ? -7.135 -25.514 -7.908 1.00 19.60 256 GLY A O 1
ATOM 1825 N N . ALA A 1 238 ? -6.627 -23.471 -8.655 1.00 16.60 257 ALA A N 1
ATOM 1826 C CA . ALA A 1 238 ? -5.927 -23.078 -7.430 1.00 17.04 257 ALA A CA 1
ATOM 1827 C C . ALA A 1 238 ? -6.762 -23.412 -6.201 1.00 15.53 257 ALA A C 1
ATOM 1828 O O . ALA A 1 238 ? -7.943 -23.101 -6.171 1.00 18.37 257 ALA A O 1
ATOM 1830 N N . PRO A 1 239 ? -6.117 -23.802 -5.101 1.00 15.82 258 PRO A N 1
ATOM 1831 C CA . PRO A 1 239 ? -6.864 -24.027 -3.843 1.00 15.76 258 PRO A CA 1
ATOM 1832 C C . PRO A 1 239 ? -7.197 -22.747 -3.125 1.00 15.07 258 PRO A C 1
ATOM 1833 O O . PRO A 1 239 ? -8.076 -22.756 -2.255 1.00 15.89 258 PRO A O 1
ATOM 1837 N N . GLN A 1 240 ? -6.498 -21.672 -3.449 1.00 14.49 259 GLN A N 1
ATOM 1838 C CA . GLN A 1 240 ? -6.699 -20.378 -2.789 1.00 14.28 259 GLN A CA 1
ATOM 1839 C C . GLN A 1 240 ? -6.802 -19.290 -3.872 1.00 14.47 259 GLN A C 1
ATOM 1840 O O . GLN A 1 240 ? -6.044 -18.304 -3.882 1.00 15.29 259 GLN A O 1
ATOM 1846 N N . SER A 1 241 ? -7.752 -19.460 -4.797 1.00 14.81 260 SER A N 1
ATOM 1847 C CA . SER A 1 241 ? -7.864 -18.526 -5.940 1.00 14.77 260 SER A CA 1
ATOM 1848 C C . SER A 1 241 ? -8.137 -17.113 -5.515 1.00 15.29 260 SER A C 1
ATOM 1849 O O . SER A 1 241 ? -7.577 -16.194 -6.090 1.00 15.71 260 SER A O 1
ATOM 1852 N N . GLU A 1 242 ? -8.964 -16.911 -4.497 1.00 15.49 261 GLU A N 1
ATOM 1853 C CA . GLU A 1 242 ? -9.284 -15.555 -4.071 1.00 15.79 261 GLU A CA 1
ATOM 1854 C C . GLU A 1 242 ? -8.048 -14.866 -3.520 1.00 15.28 261 GLU A C 1
ATOM 1855 O O . GLU A 1 242 ? -7.788 -13.679 -3.807 1.00 15.38 261 GLU A O 1
ATOM 1861 N N . ASN A 1 243 ? -7.271 -15.590 -2.719 1.00 14.60 262 ASN A N 1
ATOM 1862 C CA . ASN A 1 243 ? -6.050 -15.000 -2.186 1.00 14.07 262 ASN A CA 1
ATOM 1863 C C . ASN A 1 243 ? -5.050 -14.785 -3.327 1.00 13.53 262 ASN A C 1
ATOM 1864 O O . ASN A 1 243 ? -4.253 -13.821 -3.255 1.00 14.28 262 ASN A O 1
ATOM 1869 N N . GLY A 1 244 ? -5.006 -15.695 -4.313 1.00 13.70 263 GLY A N 1
ATOM 1870 C CA . GLY A 1 244 ? -4.157 -15.520 -5.453 1.00 13.73 263 GLY A CA 1
ATOM 1871 C C . GLY A 1 244 ? -4.468 -14.256 -6.224 1.00 12.96 263 GLY A C 1
ATOM 1872 O O . GLY A 1 244 ? -3.543 -13.506 -6.592 1.00 13.48 263 GLY A O 1
ATOM 1873 N N . LYS A 1 245 ? -5.747 -13.964 -6.443 1.00 13.28 264 LYS A N 1
ATOM 1874 C CA . LYS A 1 245 ? -6.148 -12.750 -7.114 1.00 14.47 264 LYS A CA 1
ATOM 1875 C C . LYS A 1 245 ? -5.674 -11.508 -6.354 1.00 13.90 264 LYS A C 1
ATOM 1876 O O . LYS A 1 245 ? -5.181 -10.535 -6.932 1.00 14.29 264 LYS A O 1
ATOM 1882 N N . LYS A 1 246 ? -5.846 -11.524 -5.027 1.00 13.85 265 LYS A N 1
ATOM 1883 C CA A LYS A 1 246 ? -5.397 -10.435 -4.212 0.50 13.74 265 LYS A CA 1
ATOM 1884 C CA B LYS A 1 246 ? -5.391 -10.436 -4.207 0.50 14.03 265 LYS A CA 1
ATOM 1885 C C . LYS A 1 246 ? -3.907 -10.235 -4.365 1.00 13.29 265 LYS A C 1
ATOM 1886 O O . LYS A 1 246 ? -3.431 -9.090 -4.461 1.00 14.59 265 LYS A O 1
ATOM 1897 N N . LEU A 1 247 ? -3.125 -11.315 -4.312 1.00 13.33 266 LEU A N 1
ATOM 1898 C CA . LEU A 1 247 ? -1.684 -11.165 -4.401 1.00 13.22 266 LEU A CA 1
ATOM 1899 C C . LEU A 1 247 ? -1.289 -10.649 -5.763 1.00 12.89 266 LEU A C 1
ATOM 1900 O O . LEU A 1 247 ? -0.369 -9.775 -5.850 1.00 13.20 266 LEU A O 1
ATOM 1905 N N . ILE A 1 248 ? -1.857 -11.159 -6.830 1.00 12.94 267 ILE A N 1
ATOM 1906 C CA . ILE A 1 248 ? -1.540 -10.683 -8.174 1.00 12.59 267 ILE A CA 1
ATOM 1907 C C . ILE A 1 248 ? -1.775 -9.193 -8.277 1.00 12.97 267 ILE A C 1
ATOM 1908 O O . ILE A 1 248 ? -0.932 -8.443 -8.768 1.00 13.69 267 ILE A O 1
ATOM 1913 N N . ASN A 1 249 ? -2.980 -8.755 -7.892 1.00 13.46 268 ASN A N 1
ATOM 1914 C CA . ASN A 1 249 ? -3.268 -7.333 -7.949 1.00 14.76 268 ASN A CA 1
ATOM 1915 C C . ASN A 1 249 ? -2.302 -6.528 -7.108 1.00 14.07 268 ASN A C 1
ATOM 1916 O O . ASN A 1 249 ? -1.890 -5.443 -7.513 1.00 16.22 268 ASN A O 1
ATOM 1921 N N . PHE A 1 250 ? -1.906 -7.057 -5.939 1.00 14.00 269 PHE A N 1
ATOM 1922 C CA . PHE A 1 250 ? -0.973 -6.338 -5.113 1.00 14.48 269 PHE A CA 1
ATOM 1923 C C . PHE A 1 250 ? 0.396 -6.187 -5.763 1.00 13.69 269 PHE A C 1
ATOM 1924 O O . PHE A 1 250 ? 1.051 -5.143 -5.770 1.00 15.57 269 PHE A O 1
ATOM 1932 N N . LEU A 1 251 ? 0.922 -7.271 -6.331 1.00 13.46 270 LEU A N 1
ATOM 1933 C CA . LEU A 1 251 ? 2.262 -7.213 -6.959 1.00 13.05 270 LEU A CA 1
ATOM 1934 C C . LEU A 1 251 ? 2.311 -6.326 -8.205 1.00 12.87 270 LEU A C 1
ATOM 1935 O O . LEU A 1 251 ? 3.373 -5.840 -8.558 1.00 13.41 270 LEU A O 1
ATOM 1940 N N . LEU A 1 252 ? 1.150 -6.158 -8.832 1.00 13.55 271 LEU A N 1
ATOM 1941 C CA . LEU A 1 252 ? 1.015 -5.285 -10.004 1.00 13.60 271 LEU A CA 1
ATOM 1942 C C . LEU A 1 252 ? 0.623 -3.863 -9.575 1.00 14.84 271 LEU A C 1
ATOM 1943 O O . LEU A 1 252 ? 0.504 -3.004 -10.479 1.00 16.39 271 LEU A O 1
ATOM 1948 N N . SER A 1 253 ? 0.4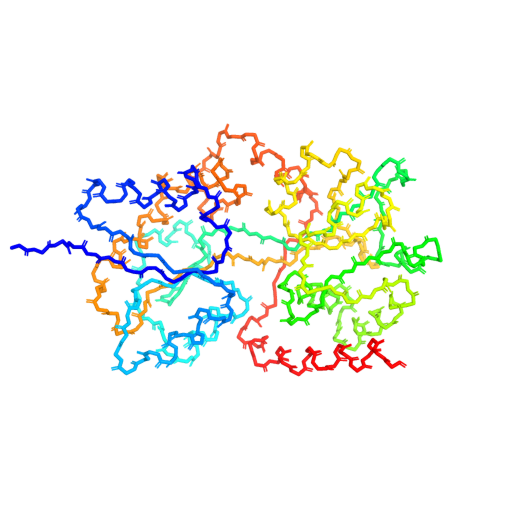39 -3.574 -8.299 1.00 14.90 272 SER A N 1
ATOM 1949 C CA . SER A 1 253 ? 0.004 -2.240 -7.866 1.00 15.94 272 SER A CA 1
ATOM 1950 C C . SER A 1 253 ? 1.150 -1.249 -8.012 1.00 16.18 272 SER A C 1
ATOM 1951 O O . SER A 1 253 ? 2.322 -1.571 -8.013 1.00 15.11 272 SER A O 1
ATOM 1954 N N . LYS A 1 254 ? 0.748 0.050 -8.072 1.00 17.85 273 LYS A N 1
ATOM 1955 C CA . LYS A 1 254 ? 1.730 1.101 -8.086 1.00 18.38 273 LYS A CA 1
ATOM 1956 C C . LYS A 1 254 ? 2.644 0.994 -6.875 1.00 17.76 273 LYS A C 1
ATOM 1957 O O . LYS A 1 254 ? 3.893 1.102 -6.954 1.00 17.95 273 LYS A O 1
ATOM 1963 N N . GLU A 1 255 ? 2.034 0.783 -5.711 1.00 20.16 274 GLU A N 1
ATOM 1964 C CA . GLU A 1 255 ? 2.771 0.682 -4.555 1.00 20.12 274 GLU A CA 1
ATOM 1965 C C . GLU A 1 255 ? 3.932 -0.383 -4.587 1.00 19.86 274 GLU A C 1
ATOM 1966 O O . GLU A 1 255 ? 5.059 -0.096 -4.289 1.00 19.60 274 GLU A O 1
ATOM 1972 N N . ALA A 1 256 ? 3.632 -1.593 -4.997 1.00 16.76 275 ALA A N 1
ATOM 1973 C CA . ALA A 1 256 ? 4.644 -2.640 -5.092 1.00 16.04 275 ALA A CA 1
ATOM 1974 C C . ALA A 1 256 ? 5.653 -2.319 -6.212 1.00 14.11 275 ALA A C 1
ATOM 1975 O O . ALA A 1 256 ? 6.864 -2.517 -6.090 1.00 15.25 275 ALA A O 1
ATOM 1977 N N . GLN A 1 257 ? 5.118 -1.869 -7.368 1.00 13.97 276 GLN A N 1
ATOM 1978 C CA . GLN A 1 257 ? 5.962 -1.680 -8.529 1.00 13.80 276 GLN A CA 1
ATOM 1979 C C . GLN A 1 257 ? 7.016 -0.605 -8.351 1.00 13.80 276 GLN A C 1
ATOM 1980 O O . GLN A 1 257 ? 8.075 -0.646 -8.960 1.00 15.07 276 GLN A O 1
ATOM 1986 N N . THR A 1 258 ? 6.739 0.375 -7.483 1.00 14.56 277 THR A N 1
ATOM 1987 C CA A THR A 1 258 ? 7.700 1.448 -7.190 0.50 16.15 277 THR A CA 1
ATOM 1988 C CA B THR A 1 258 ? 7.720 1.450 -7.238 0.50 16.11 277 THR A CA 1
ATOM 1989 C C . THR A 1 258 ? 8.992 0.924 -6.647 1.00 16.16 277 THR A C 1
ATOM 1990 O O . THR A 1 258 ? 10.011 1.591 -6.798 1.00 21.28 277 THR A O 1
ATOM 1997 N N . ARG A 1 259 ? 9.005 -0.254 -6.033 1.00 14.35 278 ARG A N 1
ATOM 1998 C CA . ARG A 1 259 ? 10.229 -0.801 -5.410 1.00 13.93 278 ARG A CA 1
ATOM 1999 C C . ARG A 1 259 ? 10.906 -1.912 -6.155 1.00 13.47 278 ARG A C 1
ATOM 2000 O O . ARG A 1 259 ? 11.870 -2.490 -5.660 1.00 13.93 278 ARG A O 1
ATOM 2008 N N . VAL A 1 260 ? 10.388 -2.290 -7.341 1.00 14.23 279 VAL A N 1
ATOM 2009 C CA . VAL A 1 260 ? 11.001 -3.363 -8.105 1.00 15.17 279 VAL A CA 1
ATOM 2010 C C . VAL A 1 260 ? 12.487 -3.123 -8.364 1.00 14.60 279 VAL A C 1
ATOM 2011 O O . VAL A 1 260 ? 13.347 -3.995 -8.131 1.00 15.09 279 VAL A O 1
ATOM 2015 N N . SER A 1 261 ? 12.826 -1.934 -8.906 1.00 14.33 280 SER A N 1
ATOM 2016 C CA A SER A 1 261 ? 14.229 -1.638 -9.217 0.50 14.71 280 SER A CA 1
ATOM 2017 C CA B SER A 1 261 ? 14.251 -1.679 -9.228 0.50 14.60 280 SER A CA 1
ATOM 2018 C C . SER A 1 261 ? 15.100 -1.598 -7.962 1.00 14.24 280 SER A C 1
ATOM 2019 O O . SER A 1 261 ? 16.200 -2.169 -7.893 1.00 14.80 280 SER A O 1
ATOM 2024 N N . GLU A 1 262 ? 14.573 -0.878 -6.963 1.00 14.10 281 GLU A N 1
ATOM 2025 C CA . GLU A 1 262 ? 15.288 -0.715 -5.695 1.00 13.99 281 GLU A CA 1
ATOM 2026 C C . GLU A 1 262 ? 15.683 -2.038 -5.093 1.00 13.84 281 GLU A C 1
ATOM 2027 O O . GLU A 1 262 ? 16.800 -2.215 -4.618 1.00 15.53 281 GLU A O 1
ATOM 2033 N N . LEU A 1 263 ? 14.743 -2.988 -5.052 1.00 13.68 282 LEU A N 1
ATOM 2034 C CA . LEU A 1 263 ? 14.919 -4.204 -4.276 1.00 15.03 282 LEU A CA 1
ATOM 2035 C C . LEU A 1 263 ? 15.463 -5.372 -5.089 1.00 15.54 282 LEU A C 1
ATOM 2036 O O . LEU A 1 263 ? 16.071 -6.248 -4.458 1.00 19.62 282 LEU A O 1
ATOM 2041 N N A SER A 1 264 ? 15.235 -5.386 -6.394 0.50 15.11 283 SER A N 1
ATOM 2042 N N B SER A 1 264 ? 15.255 -5.423 -6.380 0.50 15.01 283 SER A N 1
ATOM 2043 C CA A SER A 1 264 ? 15.552 -6.532 -7.271 0.50 17.15 283 SER A CA 1
ATOM 2044 C CA B SER A 1 264 ? 15.744 -6.602 -7.070 0.50 15.85 283 SER A CA 1
ATOM 2045 C C A SER A 1 264 ? 16.466 -6.252 -8.420 0.50 15.25 283 SER A C 1
ATOM 2046 C C B SER A 1 264 ? 16.439 -6.269 -8.421 0.50 15.47 283 SER A C 1
ATOM 2047 O O A SER A 1 264 ? 16.866 -7.187 -9.097 0.50 15.35 283 SER A O 1
ATOM 2048 O O B SER A 1 264 ? 16.818 -7.185 -9.128 0.50 15.53 283 SER A O 1
ATOM 2053 N N . TRP A 1 265 ? 16.694 -4.981 -8.735 1.00 15.77 284 TRP A N 1
ATOM 2054 C CA . TRP A 1 265 ? 17.409 -4.588 -9.957 1.00 15.36 284 TRP A CA 1
ATOM 2055 C C . TRP A 1 265 ? 16.637 -4.878 -11.244 1.00 16.50 284 TRP A C 1
ATOM 2056 O O . TRP A 1 265 ? 17.179 -4.728 -12.296 1.00 21.36 284 TRP A O 1
ATOM 2067 N N . GLY A 1 266 ? 15.374 -5.255 -11.142 1.00 17.93 285 GLY A N 1
ATOM 2068 C CA . GLY A 1 266 ? 14.553 -5.335 -12.332 1.00 17.16 285 GLY A CA 1
ATOM 2069 C C . GLY A 1 266 ? 13.948 -4.026 -12.692 1.00 14.69 285 GLY A C 1
ATOM 2070 O O . GLY A 1 266 ? 14.259 -3.014 -12.055 1.00 16.25 285 GLY A O 1
ATOM 2071 N N . MET A 1 267 ? 13.069 -4.000 -13.683 1.00 14.19 286 MET A N 1
ATOM 2072 C CA A MET A 1 267 ? 12.363 -2.758 -14.066 0.50 13.60 286 MET A CA 1
ATOM 2073 C CA B MET A 1 267 ? 12.372 -2.762 -14.075 0.50 13.72 286 MET A CA 1
ATOM 2074 C C . MET A 1 267 ? 10.863 -2.984 -13.944 1.00 14.24 286 MET A C 1
ATOM 2075 O O . MET A 1 267 ? 10.330 -4.058 -14.277 1.00 14.28 286 MET A O 1
ATOM 2084 N N . PRO A 1 268 ? 10.155 -1.929 -13.468 1.00 13.29 287 PRO A N 1
ATOM 2085 C CA . PRO A 1 268 ? 8.723 -2.106 -13.303 1.00 13.39 287 PRO A CA 1
ATOM 2086 C C . PRO A 1 268 ? 7.993 -2.183 -14.637 1.00 13.38 287 PRO A C 1
ATOM 2087 O O . PRO A 1 268 ? 8.448 -1.612 -15.639 1.00 14.89 287 PRO A O 1
ATOM 2091 N N . VAL A 1 269 ? 6.852 -2.844 -14.641 1.00 13.14 288 VAL A N 1
ATOM 2092 C CA . VAL A 1 269 ? 6.042 -2.929 -15.837 1.00 13.63 288 VAL A CA 1
ATOM 2093 C C . VAL A 1 269 ? 5.027 -1.826 -15.908 1.00 15.42 288 VAL A C 1
ATOM 2094 O O . VAL A 1 269 ? 4.458 -1.571 -16.969 1.00 19.05 288 VAL A O 1
ATOM 2098 N N . ARG A 1 270 ? 4.730 -1.149 -14.809 1.00 15.74 289 ARG A N 1
ATOM 2099 C CA . ARG A 1 270 ? 3.762 -0.017 -14.817 1.00 17.78 289 ARG A CA 1
ATOM 2100 C C . ARG A 1 270 ? 4.455 1.210 -15.279 1.00 19.64 289 ARG A C 1
ATOM 2101 O O . ARG A 1 270 ? 5.538 1.492 -14.810 1.00 21.29 289 ARG A O 1
ATOM 2109 N N A SER A 1 271 ? 3.750 1.987 -16.087 0.50 22.31 290 SER A N 1
ATOM 2110 N N B SER A 1 271 ? 3.792 1.982 -16.111 0.50 22.56 290 SER A N 1
ATOM 2111 C CA A SER A 1 271 ? 4.324 3.251 -16.545 0.50 26.60 290 SER A CA 1
ATOM 2112 C CA B SER A 1 271 ? 4.332 3.252 -16.589 0.50 27.26 290 SER A CA 1
ATOM 2113 C C A SER A 1 271 ? 4.144 4.446 -15.635 0.50 21.83 290 SER A C 1
ATOM 2114 C C B SER A 1 271 ? 4.202 4.426 -15.616 0.50 22.42 290 SER A C 1
ATOM 2115 O O A SER A 1 271 ? 4.811 5.477 -15.760 0.50 28.25 290 SER A O 1
ATOM 2116 O O B SER A 1 271 ? 4.906 5.444 -15.716 0.50 28.98 290 SER A O 1
ATOM 2121 N N . ASP A 1 272 ? 3.315 4.268 -14.650 1.00 18.05 291 ASP A N 1
ATOM 2122 C CA . ASP A 1 272 ? 2.953 5.333 -13.758 1.00 17.99 291 ASP A CA 1
ATOM 2123 C C . ASP A 1 272 ? 3.735 5.339 -12.449 1.00 20.90 291 ASP A C 1
ATOM 2124 O O . ASP A 1 272 ? 3.373 5.946 -11.495 1.00 31.76 291 ASP A O 1
ATOM 2129 N N . VAL A 1 273 ? 4.821 4.570 -12.383 1.00 20.44 292 VAL A N 1
ATOM 2130 C CA . VAL A 1 273 ? 5.758 4.593 -11.254 1.00 20.54 292 VAL A CA 1
ATOM 2131 C C . VAL A 1 273 ? 6.960 5.406 -11.643 1.00 20.80 292 VAL A C 1
ATOM 2132 O O . VAL A 1 273 ? 7.402 5.344 -12.781 1.00 22.57 292 VAL A O 1
ATOM 2136 N N . THR A 1 274 ? 7.566 6.052 -10.674 1.00 21.02 293 THR A N 1
ATOM 2137 C CA . THR A 1 274 ? 8.844 6.737 -10.882 1.00 21.94 293 THR A CA 1
ATOM 2138 C C . THR A 1 274 ? 9.888 6.200 -9.912 1.00 22.42 293 THR A C 1
ATOM 2139 O O . THR A 1 274 ? 9.887 6.601 -8.760 1.00 23.53 293 THR A O 1
ATOM 2143 N N . PRO A 1 275 ? 10.735 5.236 -10.363 1.00 20.91 294 PRO A N 1
ATOM 2144 C CA . PRO A 1 275 ? 11.730 4.696 -9.456 1.00 20.79 294 PRO A CA 1
ATOM 2145 C C . PRO A 1 275 ? 12.602 5.810 -8.883 1.00 20.65 294 PRO A C 1
ATOM 2146 O O . PRO A 1 275 ? 13.023 6.682 -9.596 1.00 27.12 294 PRO A O 1
ATOM 2150 N N . SER A 1 276 ? 12.971 5.707 -7.613 1.00 20.25 295 SER A N 1
ATOM 2151 C CA . SER A 1 276 ? 13.810 6.718 -6.968 1.00 19.56 295 SER A CA 1
ATOM 2152 C C . SER A 1 276 ? 15.215 6.258 -6.657 1.00 23.32 295 SER A C 1
ATOM 2153 O O . SER A 1 276 ? 16.055 7.027 -6.214 1.00 28.67 295 SER A O 1
ATOM 2156 N N . ASP A 1 277 ? 15.571 5.097 -7.131 1.00 19.28 296 ASP A N 1
ATOM 2157 C CA . ASP A 1 277 ? 16.767 4.369 -6.752 1.00 18.10 296 ASP A CA 1
ATOM 2158 C C . ASP A 1 277 ? 17.898 4.491 -7.811 1.00 17.99 296 ASP A C 1
ATOM 2159 O O . ASP A 1 277 ? 17.654 4.696 -8.997 1.00 18.55 296 ASP A O 1
ATOM 2164 N N . GLU A 1 278 ? 19.124 4.179 -7.414 1.00 17.40 297 GLU A N 1
ATOM 2165 C CA . GLU A 1 278 ? 20.243 4.246 -8.347 1.00 17.40 297 GLU A CA 1
ATOM 2166 C C . GLU A 1 278 ? 20.277 3.033 -9.265 1.00 16.72 297 GLU A C 1
ATOM 2167 O O . GLU A 1 278 ? 20.845 3.097 -10.346 1.00 17.96 297 GLU A O 1
ATOM 2173 N N . HIS A 1 279 ? 19.663 1.900 -8.868 1.00 15.98 298 HIS A N 1
ATOM 2174 C CA . HIS A 1 279 ? 19.658 0.759 -9.778 1.00 16.61 298 HIS A CA 1
ATOM 2175 C C . HIS A 1 279 ? 18.968 1.074 -11.098 1.00 16.58 298 HIS A C 1
ATOM 2176 O O . HIS A 1 279 ? 19.432 0.701 -12.171 1.00 17.88 298 HIS A O 1
ATOM 2183 N N . TYR A 1 280 ? 17.860 1.775 -11.003 1.00 16.59 299 TYR A N 1
ATOM 2184 C CA . TYR A 1 280 ? 17.115 2.141 -12.190 1.00 16.34 299 TYR A CA 1
ATOM 2185 C C . TYR A 1 280 ? 17.907 3.004 -13.125 1.00 16.15 299 TYR A C 1
ATOM 2186 O O . TYR A 1 280 ? 17.810 2.908 -14.345 1.00 16.78 299 TYR A O 1
ATOM 2195 N N . LYS A 1 281 ? 18.701 3.944 -12.545 1.00 16.80 300 LYS A N 1
ATOM 2196 C CA . LYS A 1 281 ? 19.578 4.761 -13.402 1.00 15.92 300 LYS A CA 1
ATOM 2197 C C . LYS A 1 281 ? 20.545 3.956 -14.207 1.00 15.56 300 LYS A C 1
ATOM 2198 O O . LYS A 1 281 ? 20.827 4.234 -15.368 1.00 16.60 300 LYS A O 1
ATOM 2204 N N . ALA A 1 282 ? 21.104 2.931 -13.577 1.00 15.71 301 ALA A N 1
ATOM 2205 C CA . ALA A 1 282 ? 22.034 2.062 -14.259 1.00 16.23 301 ALA A CA 1
ATOM 2206 C C . ALA A 1 282 ? 21.312 1.295 -15.389 1.00 14.67 301 ALA A C 1
ATOM 2207 O O . ALA A 1 282 ? 21.867 1.098 -16.477 1.00 16.23 301 ALA A O 1
ATOM 2209 N N . ALA A 1 283 ? 20.086 0.814 -15.107 1.00 15.04 302 ALA A N 1
ATOM 2210 C CA . ALA A 1 283 ? 19.317 0.072 -16.115 1.00 15.01 302 ALA A CA 1
ATOM 2211 C C . ALA A 1 283 ? 19.032 0.941 -17.324 1.00 15.26 302 ALA A C 1
ATOM 2212 O O . ALA A 1 283 ? 19.214 0.547 -18.475 1.00 16.03 302 ALA A O 1
ATOM 2214 N N . THR A 1 284 ? 18.548 2.155 -17.052 1.00 16.04 303 THR A N 1
ATOM 2215 C CA . THR A 1 284 ? 18.218 3.100 -18.118 1.00 17.72 303 THR A CA 1
ATOM 2216 C C . THR A 1 284 ? 19.449 3.420 -18.954 1.00 17.50 303 THR A C 1
ATOM 2217 O O . THR A 1 284 ? 19.412 3.455 -20.188 1.00 17.84 303 THR A O 1
ATOM 2221 N N . ALA A 1 285 ? 20.565 3.656 -18.280 1.00 16.85 304 ALA A N 1
ATOM 2222 C CA . ALA A 1 285 ? 21.817 3.953 -19.023 1.00 17.46 304 ALA A CA 1
ATOM 2223 C C . ALA A 1 285 ? 22.188 2.813 -19.913 1.00 17.25 304 ALA A C 1
ATOM 2224 O O . ALA A 1 285 ? 22.575 3.022 -21.061 1.00 18.92 304 ALA A O 1
ATOM 2226 N N . ALA A 1 286 ? 22.121 1.599 -19.421 1.00 17.70 305 ALA A N 1
ATOM 2227 C CA . ALA A 1 286 ? 22.538 0.427 -20.222 1.00 16.36 305 ALA A CA 1
ATOM 2228 C C . ALA A 1 286 ? 21.653 0.299 -21.454 1.00 17.48 305 ALA A C 1
ATOM 2229 O O . ALA A 1 286 ? 22.151 -0.068 -22.530 1.00 18.36 305 ALA A O 1
ATOM 2231 N N . LEU A 1 287 ? 20.362 0.553 -21.303 1.00 16.54 306 LEU A N 1
ATOM 2232 C CA . LEU A 1 287 ? 19.452 0.310 -22.410 1.00 16.35 306 LEU A CA 1
ATOM 2233 C C . LEU A 1 287 ? 19.326 1.420 -23.414 1.00 17.10 306 LEU A C 1
ATOM 2234 O O . LEU A 1 287 ? 18.633 1.328 -24.392 1.00 18.05 306 LEU A O 1
ATOM 2239 N N . GLU A 1 288 ? 20.049 2.532 -23.184 1.00 17.51 307 GLU A N 1
ATOM 2240 C CA . GLU A 1 288 ? 19.928 3.690 -24.098 1.00 19.44 307 GLU A CA 1
ATOM 2241 C C . GLU A 1 288 ? 20.306 3.285 -25.499 1.00 19.54 307 GLU A C 1
ATOM 2242 O O . GLU A 1 288 ? 21.371 2.786 -25.702 1.00 19.77 307 GLU A O 1
ATOM 2248 N N . GLY A 1 289 ? 19.395 3.493 -26.452 1.00 20.06 308 GLY A N 1
ATOM 2249 C CA . GLY A 1 289 ? 19.701 3.121 -27.812 1.00 25.07 308 GLY A CA 1
ATOM 2250 C C . GLY A 1 289 ? 19.655 1.629 -28.157 1.00 23.21 308 GLY A C 1
ATOM 2251 O O . GLY A 1 289 ? 20.040 1.226 -29.277 1.00 32.96 308 GLY A O 1
ATOM 2252 N N . VAL A 1 290 ? 19.160 0.798 -27.256 1.00 17.62 309 VAL A N 1
ATOM 2253 C CA . VAL A 1 290 ? 19.008 -0.606 -27.493 1.00 17.69 309 VAL A CA 1
ATOM 2254 C C . VAL A 1 290 ? 17.547 -0.825 -27.716 1.00 17.32 309 VAL A C 1
ATOM 2255 O O . VAL A 1 290 ? 16.685 -0.394 -26.921 1.00 22.60 309 VAL A O 1
ATOM 2259 N N . GLN A 1 291 ? 17.197 -1.575 -28.769 1.00 17.13 310 GLN A N 1
ATOM 2260 C CA . GLN A 1 291 ? 15.805 -1.872 -29.091 1.00 18.14 310 GLN A CA 1
ATOM 2261 C C . GLN A 1 291 ? 15.326 -3.159 -28.441 1.00 16.46 310 GLN A C 1
ATOM 2262 O O . GLN A 1 291 ? 15.897 -4.230 -28.692 1.00 17.47 310 GLN A O 1
ATOM 2268 N N . SER A 1 292 ? 14.291 -3.076 -27.620 1.00 16.91 311 SER A N 1
ATOM 2269 C CA . SER A 1 292 ? 13.652 -4.308 -27.100 1.00 16.67 311 SER A CA 1
ATOM 2270 C C . SER A 1 292 ? 12.985 -5.005 -28.238 1.00 16.72 311 SER A C 1
ATOM 2271 O O . SER A 1 292 ? 12.342 -4.364 -29.106 1.00 17.85 311 SER A O 1
ATOM 2274 N N . TRP A 1 293 ? 12.973 -6.309 -28.213 1.00 15.65 312 TRP A N 1
ATOM 2275 C CA . TRP A 1 293 ? 12.192 -7.087 -29.171 1.00 15.35 312 TRP A CA 1
ATOM 2276 C C . TRP A 1 293 ? 11.735 -8.366 -28.534 1.00 14.90 312 TRP A C 1
ATOM 2277 O O . TRP A 1 293 ? 12.306 -8.813 -27.513 1.00 14.69 312 TRP A O 1
ATOM 2288 N N . GLN A 1 294 ? 10.747 -9.000 -29.155 1.00 15.54 313 GLN A N 1
ATOM 2289 C CA . GLN A 1 294 ? 10.358 -10.332 -28.728 1.00 14.94 313 GLN A CA 1
ATOM 2290 C C . GLN A 1 294 ? 9.772 -11.104 -29.905 1.00 15.69 313 GLN A C 1
ATOM 2291 O O . GLN A 1 294 ? 9.141 -10.481 -30.799 1.00 16.76 313 GLN A O 1
ATOM 2297 N N . PRO A 1 295 ? 9.892 -12.424 -29.944 1.00 14.97 314 PRO A N 1
ATOM 2298 C CA . PRO A 1 295 ? 9.261 -13.266 -30.943 1.00 15.06 314 PRO A CA 1
ATOM 2299 C C . PRO 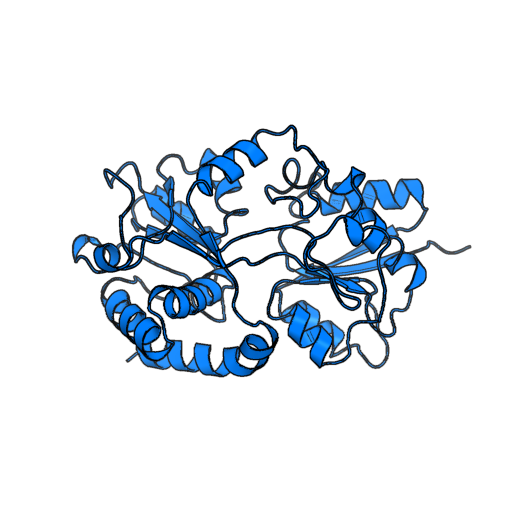A 1 295 ? 7.797 -13.500 -30.567 1.00 16.00 314 PRO A C 1
ATOM 2300 O O . PRO A 1 295 ? 7.314 -13.004 -29.537 1.00 16.70 314 PRO A O 1
ATOM 2304 N N . ASN A 1 296 ? 7.092 -14.265 -31.396 1.00 15.36 315 ASN A N 1
ATOM 2305 C CA . ASN A 1 296 ? 5.821 -14.827 -30.995 1.00 15.47 315 ASN A CA 1
ATOM 2306 C C . ASN A 1 296 ? 6.088 -15.997 -30.076 1.00 14.52 315 ASN A C 1
ATOM 2307 O O . ASN A 1 296 ? 6.590 -17.042 -30.506 1.00 15.20 315 ASN A O 1
ATOM 2312 N N . TRP A 1 297 ? 5.838 -15.813 -28.787 1.00 14.02 316 TRP A N 1
ATOM 2313 C CA . TRP A 1 297 ? 6.180 -16.779 -27.797 1.00 14.76 316 TRP A CA 1
ATOM 2314 C C . TRP A 1 297 ? 5.324 -18.044 -27.837 1.00 15.45 316 TRP A C 1
ATOM 2315 O O . TRP A 1 297 ? 5.778 -19.092 -27.397 1.00 16.41 316 TRP A O 1
ATOM 2326 N N . ASP A 1 298 ? 4.096 -17.956 -28.376 1.00 15.34 317 ASP A N 1
ATOM 2327 C CA . ASP A 1 298 ? 3.292 -19.155 -28.549 1.00 16.16 317 ASP A CA 1
ATOM 2328 C C . ASP A 1 298 ? 3.999 -20.048 -29.566 1.00 16.37 317 ASP A C 1
ATOM 2329 O O . ASP A 1 298 ? 4.055 -21.264 -29.431 1.00 18.51 317 ASP A O 1
ATOM 2334 N N . ASP A 1 299 ? 4.535 -19.447 -30.647 1.00 15.77 318 ASP A N 1
ATOM 2335 C CA . ASP A 1 299 ? 5.278 -20.179 -31.638 1.00 15.65 318 ASP A CA 1
ATOM 2336 C C . ASP A 1 299 ? 6.576 -20.698 -31.103 1.00 16.84 318 ASP A C 1
ATOM 2337 O O . ASP A 1 299 ? 6.922 -21.871 -31.342 1.00 18.15 318 ASP A O 1
ATOM 2342 N N . VAL A 1 300 ? 7.313 -19.888 -30.312 1.00 16.09 319 VAL A N 1
ATOM 2343 C CA . VAL A 1 300 ? 8.551 -20.370 -29.725 1.00 16.13 319 VAL A CA 1
ATOM 2344 C C . VAL A 1 300 ? 8.285 -21.528 -28.770 1.00 17.24 319 VAL A C 1
ATOM 2345 O O . VAL A 1 300 ? 9.106 -22.480 -28.705 1.00 19.61 319 VAL A O 1
ATOM 2349 N N . ALA A 1 301 ? 7.203 -21.480 -28.015 1.00 16.34 320 ALA A N 1
ATOM 2350 C CA . ALA A 1 301 ? 6.912 -22.616 -27.070 1.00 18.71 320 ALA A CA 1
ATOM 2351 C C . ALA A 1 301 ? 6.935 -23.926 -27.869 1.00 19.47 320 ALA A C 1
ATOM 2352 O O . ALA A 1 301 ? 7.445 -24.954 -27.372 1.00 23.86 320 ALA A O 1
ATOM 2354 N N . VAL A 1 302 ? 6.396 -23.942 -29.085 1.00 17.79 321 VAL A N 1
ATOM 2355 C CA . VAL A 1 302 ? 6.345 -25.145 -29.873 1.00 17.74 321 VAL A CA 1
ATOM 2356 C C . VAL A 1 302 ? 7.660 -25.539 -30.487 1.00 19.16 321 VAL A C 1
ATOM 2357 O O . VAL A 1 302 ? 8.000 -26.688 -30.519 1.00 22.38 321 VAL A O 1
ATOM 2361 N N . SER A 1 303 ? 8.446 -24.569 -30.958 1.00 17.93 322 SER A N 1
ATOM 2362 C CA . SER A 1 303 ? 9.659 -24.864 -31.707 1.00 18.40 322 SER A CA 1
ATOM 2363 C C . SER A 1 303 ? 10.937 -24.921 -30.880 1.00 18.03 322 SER A C 1
ATOM 2364 O O . SER A 1 303 ? 11.987 -25.370 -31.417 1.00 19.36 322 SER A O 1
ATOM 2367 N N . LEU A 1 304 ? 10.871 -24.504 -29.599 1.00 17.50 323 LEU A N 1
ATOM 2368 C CA . LEU A 1 304 ? 12.112 -24.338 -28.859 1.00 18.10 323 LEU A CA 1
ATOM 2369 C C . LEU A 1 304 ? 12.937 -25.610 -28.743 1.00 18.51 323 LEU A C 1
ATOM 2370 O O . LEU A 1 304 ? 14.175 -25.584 -28.944 1.00 18.33 323 LEU A O 1
ATOM 2375 N N . SER A 1 305 ? 12.317 -26.757 -28.411 1.00 18.84 324 SER A N 1
ATOM 2376 C CA . SER A 1 305 ? 13.075 -27.983 -28.214 1.00 20.71 324 SER A CA 1
ATOM 2377 C C . SER A 1 305 ? 13.821 -28.402 -29.467 1.00 19.45 324 SER A C 1
ATOM 2378 O O . SER A 1 305 ? 15.011 -28.806 -29.429 1.00 21.22 324 SER A O 1
ATOM 2381 N N . ALA A 1 306 ? 13.177 -28.304 -30.613 1.00 20.06 325 ALA A N 1
ATOM 2382 C CA . ALA A 1 306 ? 13.840 -28.592 -31.878 1.00 19.60 325 ALA A CA 1
ATOM 2383 C C . ALA A 1 306 ? 14.987 -27.680 -32.151 1.00 18.56 325 ALA A C 1
ATOM 2384 O O . ALA A 1 306 ? 16.022 -28.098 -32.647 1.00 19.18 325 ALA A O 1
ATOM 2386 N N . ASP A 1 307 ? 14.788 -26.394 -31.863 1.00 18.27 326 ASP A N 1
ATOM 2387 C CA . ASP A 1 307 ? 15.848 -25.419 -32.067 1.00 17.97 326 ASP A CA 1
ATOM 2388 C C . ASP A 1 307 ? 17.060 -25.732 -31.154 1.00 17.02 326 ASP A C 1
ATOM 2389 O O . ASP A 1 307 ? 18.214 -25.633 -31.629 1.00 17.68 326 ASP A O 1
ATOM 2394 N N . ILE A 1 308 ? 16.820 -26.033 -29.893 1.00 17.15 327 ILE A N 1
ATOM 2395 C CA . ILE A 1 308 ? 17.939 -26.398 -28.998 1.00 17.41 327 ILE A CA 1
ATOM 2396 C C . ILE A 1 308 ? 18.651 -27.627 -29.545 1.00 17.65 327 ILE A C 1
ATOM 2397 O O . ILE A 1 308 ? 19.893 -27.664 -29.501 1.00 18.63 327 ILE A O 1
ATOM 2402 N N . SER A 1 309 ? 17.933 -28.656 -29.988 1.00 18.48 328 SER A N 1
ATOM 2403 C CA . SER A 1 309 ? 18.587 -29.819 -30.606 1.00 19.85 328 SER A CA 1
ATOM 2404 C C . SER A 1 309 ? 19.453 -29.431 -31.771 1.00 19.74 328 SER A C 1
ATOM 2405 O O . SER A 1 309 ? 20.604 -29.928 -31.912 1.00 21.66 328 SER A O 1
ATOM 2408 N N . ARG A 1 310 ? 18.976 -28.520 -32.594 1.00 18.50 329 ARG A N 1
ATOM 2409 C CA . ARG A 1 310 ? 19.729 -28.054 -33.711 1.00 18.77 329 ARG A CA 1
ATOM 2410 C C . ARG A 1 310 ? 20.972 -27.265 -33.286 1.00 18.49 329 ARG A C 1
ATOM 2411 O O . ARG A 1 310 ? 22.030 -27.367 -33.931 1.00 19.36 329 ARG A O 1
ATOM 2419 N N . TRP A 1 311 ? 20.869 -26.482 -32.227 1.00 17.21 330 TRP A N 1
ATOM 2420 C CA . TRP A 1 311 ? 22.021 -25.788 -31.718 1.00 16.42 330 TRP A CA 1
ATOM 2421 C C . TRP A 1 311 ? 23.134 -26.779 -31.394 1.00 16.75 330 TRP A C 1
ATOM 2422 O O . TRP A 1 311 ? 24.297 -26.506 -31.711 1.00 17.61 330 TRP A O 1
ATOM 2433 N N . HIS A 1 312 ? 22.799 -27.868 -30.710 1.00 17.09 331 HIS A N 1
ATOM 2434 C CA . HIS A 1 312 ? 23.779 -28.859 -30.403 1.00 18.29 331 HIS A CA 1
ATOM 2435 C C . HIS A 1 312 ? 24.399 -29.404 -31.646 1.00 18.67 331 HIS A C 1
ATOM 2436 O O . HIS A 1 312 ? 25.638 -29.583 -31.735 1.00 20.64 331 HIS A O 1
ATOM 2443 N N . LYS A 1 313 ? 23.603 -29.709 -32.666 1.00 19.65 332 LYS A N 1
ATOM 2444 C CA . LYS A 1 313 ? 24.104 -30.300 -33.903 1.00 21.12 332 LYS A CA 1
ATOM 2445 C C . LYS A 1 313 ? 25.055 -29.337 -34.594 1.00 20.75 332 LYS A C 1
ATOM 2446 O O . LYS A 1 313 ? 26.138 -29.713 -35.032 1.00 22.88 332 LYS A O 1
ATOM 2452 N N . VAL A 1 314 ? 24.664 -28.089 -34.663 1.00 20.47 333 VAL A N 1
ATOM 2453 C CA . VAL A 1 314 ? 25.408 -27.086 -35.371 1.00 20.51 333 VAL A CA 1
ATOM 2454 C C . VAL A 1 314 ? 26.758 -26.840 -34.677 1.00 20.24 333 VAL A C 1
ATOM 2455 O O . VAL A 1 314 ? 27.809 -26.754 -35.304 1.00 24.31 333 VAL A O 1
ATOM 2459 N N . THR A 1 315 ? 26.739 -26.655 -33.367 1.00 18.87 334 THR A N 1
ATOM 2460 C CA . THR A 1 315 ? 27.965 -26.273 -32.677 1.00 18.59 334 THR A CA 1
ATOM 2461 C C . THR A 1 315 ? 28.904 -27.475 -32.467 1.00 19.99 334 THR A C 1
ATOM 2462 O O . THR A 1 315 ? 30.100 -27.312 -32.497 1.00 21.08 334 THR A O 1
ATOM 2466 N N . GLU A 1 316 ? 28.339 -28.658 -32.242 1.00 21.61 335 GLU A N 1
ATOM 2467 C CA . GLU A 1 316 ? 29.172 -29.802 -31.854 1.00 23.73 335 GLU A CA 1
ATOM 2468 C C . GLU A 1 316 ? 29.839 -30.397 -33.047 1.00 31.41 335 GLU A C 1
ATOM 2469 O O . GLU A 1 316 ? 30.790 -31.218 -32.890 1.00 29.74 335 GLU A O 1
ATOM 2475 N N . SER A 1 317 ? 29.374 -30.022 -34.245 1.00 33.50 336 SER A N 1
ATOM 2476 C CA . SER A 1 317 ? 29.781 -30.688 -35.461 1.00 32.31 336 SER A CA 1
ATOM 2477 C C . SER A 1 317 ? 30.894 -29.846 -36.064 1.00 38.27 336 SER A C 1
ATOM 2478 O O . SER A 1 317 ? 31.317 -30.137 -37.157 1.00 40.08 336 SER A O 1
#

InterPro domains:
  IPR006059 Bacterial-type extracellular solute-binding protein [PF01547] (37-276)
  IPR017637 Putative 2-aminoethylphosphonate binding protein, ABC transporter [TIGR03227] (1-332)

B-factor: mean 22.47, std 12.38, range [7.71, 143.71]

Secondary structure (DSSP, 8-state):
---EEEEEEEESSS-SSTTSHHHHHHHHHHHHHSEEEEEEEE-HHHHHHHHHHTTTS---SEEEE-TTHHHHHHHTT-B-----SSGGGSTT--SS-EEEEE-BEEEEEETTTSSS---BTGGGGSGGGTTSEE-PPTTTSHHHHHHHHHHHHHHTSHHHHHHHHHHHTTTB----S-STTHHHHHHHTSSSEEEEEHHHHHHHTTT-TTEEEE--B-TTS-BEEEB--EEEEEBTT-TTHHHHHHHHHHHTSHHHHTTHHHHHS-EES-TT----SHHHHHHHHHHTT-EEE---HHHHHHHHHHHHHHHHHHHH-

Foldseek 3Di:
DDQAEAEEEEEDFQPPDCLGLCNVLQVVLCVVPSYHYHYHYDAQQVSLVVLVVCVVAGAHWKYKHWFPSLVVCVVVVFFDFQDAPCVVQFPPADRGKGFQFKKWKWKKFQCVPDVDPQAALVSLLDPVLAQQEAEAAQPLEPSNVQQLVVLCVLQVHNVRSLVSVLSSLRRHNDHDNYFLVVLVCRLVSSHGMYMDMQLSVLVCCVVSVRMDIAFYHHPVSAAAIEMITTMMGTTDNHPNNVVSSVSVNSSLDLVSQLCNCVRRLTHGRGPPHDHPDVSVVSSCVRCVRYHYDYDDRNVCVVCVVVSSVVSCVSSVD

Nearest PDB structures (foldseek):
  4r6y-assembly1_A  TM=1.003E+00  e=5.132E-73  Salmonella enterica subsp. enterica serovar Typhimurium str. LT2
  8rk1-assembly1_A  TM=7.576E-01  e=3.783E-22  Prochlorococcus marinus subsp. pastoris str. CCMP1986
  6ivy-assembly1_A  TM=8.033E-01  e=6.512E-20  Pseudomonas aeruginosa PAO1
  7w3w-assembly1_A  TM=7.572E-01  e=4.240E-20  Vibrio metschnikovii
  4elq-assembly1_A  TM=7.947E-01  e=1.523E-17  Thermus thermophilus HB8

CATH classification: 3.40.190.10 (+1 more: 3.40.190.10)

Solvent-accessible surface area: 14193 Å² total; per-residue (Å²): 164,172,118,48,15,0,15,0,2,0,22,73,20,0,44,118,39,120,116,6,0,0,50,36,5,10,82,38,6,47,190,86,61,49,7,43,22,135,59,42,78,18,32,8,17,89,2,7,124,99,6,30,172,30,106,137,102,26,86,0,0,0,0,0,0,14,10,4,44,0,13,62,0,21,73,76,153,6,10,15,98,30,105,19,119,12,36,120,23,9,71,124,29,63,60,53,40,3,21,0,0,83,12,19,0,0,8,0,16,1,20,123,83,15,168,100,32,13,69,24,7,122,57,4,42,77,53,117,1,120,86,66,5,14,7,0,2,0,45,117,6,72,10,0,17,2,2,0,10,0,0,18,72,10,72,67,51,80,97,38,0,2,55,8,0,27,130,5,47,70,4,8,70,10,106,8,64,51,10,23,122,3,1,45,44,0,28,151,7,96,2,44,3,1,1,0,18,3,19,51,0,12,40,39,41,135,180,18,100,33,8,113,33,10,6,2,15,24,146,177,59,76,79,5,0,0,10,26,23,15,7,1,3,5,3,94,47,15,73,68,40,109,19,0,60,114,0,2,34,35,1,0,26,108,113,0,0,50,94,0,1,65,30,10,68,2,24,12,3,28,101,68,14,123,22,112,21,115,45,64,127,40,1,73,70,23,30,136,63,19,99,49,31,108,32,90,20,84,91,12,14,132,32,7,76,69,13,32,73,89,10,51,148,45,13,129,124

Radius of gyration: 19.87 Å; Cα contacts (8 Å, |Δi|>4): 665; chains: 1; bounding box: 51×40×54 Å

Organism: Salmonella typhimurium (strain LT2 / SGSC1412 / ATCC 700720) (NCBI:txid99287)

Sequence (317 aa):
SMESVVTVYSIDGLHDGDNSWYQVQFDAFTKATGITVRYVEGGGGVVVERLAKKERTNPQADVLVTAPPFIQRAAAEKLLANFNTDTASAIPDANNLYSSPLVKNYLSFIYNSKLLKTAPASWQDLLDGKFKNKLQYSTPGQAADGTAVMLQAFHSFGSKDAGFAYLGKLQANNVGPSASTGKLTALVNKGEIYVANGDLQMMNLAQMERNPNVKIFWPANDKGEERSALAIPYVIGLVQGAPQSENGKKKLINFLLSKEAQTTRVSSELSSWGMMPVRSSDVTPSDEHYKAATAALEGVQSWQPNWDDVAVSLSADISRWHKVTES

=== Feature glossary ===
Key to the feature types in this record:

pLDDT. pLDDT is the predicted lDDT-Cα score: AlphaFold's confidence that the local environment of each residue (all inter-atomic distances within 15 Å) is correctly placed. It is a per-residue number between 0 and 100, with higher meaning more reliable.

Radius of gyration, Cα contacts, bounding box. The geometric summary reports three shape descriptors. Rg (radius of gyration) measures how spread out the Cα atoms are about their centre of mass; compact globular proteins have small Rg, elongated or unfolded ones large. Cα contacts (<8 Å, |i−j|>4) count long-range residue pairs in spatial proximity — high for tightly packed folds, near zero for rods or random coil. The bounding-box extents give the protein's footprint along x, y, z in Å.

Backbone torsions (φ/ψ). Backbone dihedral angles. Every residue except chain termini has a φ (preceding-C → N → Cα → C) and a ψ (N → Cα → C → next-N). They are reported in degrees following the IUPAC sign convention. Secondary structure is essentially a statement about which (φ, ψ) basin each residue occupies.

Contact-map, Ramachandran, and PAE plots. Plot images: a contact map (which residues are close in 3D, as an N×N binary image), a Ramachandran scatter (backbone torsion angles, revealing secondary-structure composition at a glance), and — for AlphaFold structures — a PAE heatmap (pairwise prediction confidence).

Predicted aligned error. Predicted Aligned Error (PAE) is an AlphaFold confidence matrix: entry (i, j) is the expected error in the position of residue j, in ångströms, when the prediction is superimposed on the true structure at residue i. Low PAE within a block of residues means that block is internally rigid and well-predicted; high PAE between two blocks means their relative placement is uncertain even if each block individually is confident.

Secondary structure (3-state, P-SEA). Three-state secondary structure (P-SEA) collapses the eight DSSP classes into helix (a), strand (b), and coil (c). P-SEA assigns these from Cα geometry alone — distances and angles — without requiring backbone oxygens, so it works on any Cα trace.

Solvent-accessible surface area. Solvent-accessible surface area (SASA) is the area in Å² traced out by the centre of a 1.4 Å probe sphere (a water molecule) rolled over the protein's van der Waals surface (Shrake–Rupley / Lee–Richards construction). Buried residues have near-zero SASA; fully exposed residues can exceed 200 Å². The total SASA scales roughly with the number of surface residues.

Foldseek 3Di. The Foldseek 3Di string encodes local tertiary geometry as a 20-letter alphabet — one character per residue — derived from the relative positions of nearby Cα atoms. Unlike the amino-acid sequence, 3Di is a direct function of the 3D structure, so two proteins with the same fold have similar 3Di strings even at low sequence identity.

B-factor. For experimental (PDB) structures, the B-factor (temperature factor) quantifies the positional spread of each atom in the crystal — a combination of thermal vibration and static disorder — in units of Å². High B-factors mark flexible loops or poorly resolved regions; low B-factors mark the rigid, well-ordered core.

mmCIF coordinates. The mmCIF block holds the 3D Cartesian coordinates of each backbone atom (N, Cα, C, O) in ångströms. mmCIF is the PDB's canonical archive format — a tagged-loop text representation of the atomic model.

InterPro / GO / CATH / organism. Functional annotations link the protein to curated databases. InterPro entries identify conserved domains and families by matching the sequence against member-database signatures (Pfam, PROSITE, CDD, …). Gene Ontology (GO) terms describe molecular function, biological process, and cellular component in a controlled vocabulary. CATH places the structure in a hierarchical fold classification (Class/Architecture/Topology/Homologous-superfamily). The organism is the source species.

Rendered structure images. Structure images are PyMOL renders from six orthogonal camera directions. Cartoon representation draws helices as coils and strands as arrows; sticks shows the backbone as bonds; surface shows the solvent-excluded envelope. Rainbow coloring maps sequence position to hue (blue→red, N→C); chain coloring assigns a distinct color per polypeptide.

Sequence. This is the polypeptide sequence — one letter per residue, N-terminus first. Length ranges from a few dozen residues for small domains to over a thousand for large multi-domain proteins.

Secondary structure (8-state, DSSP). The SS8 string is DSSP's per-residue secondary-structure call. α-helix (H) means an i→i+4 H-bond ladder; β-strand (E) means the residue participates in a β-sheet; 3₁₀ (G) and π (I) are tighter and wider helices; T/S are turns/bends; '-' is loop.

Nearest PDB structures. Structural nearest neighbors (via Foldseek easy-search vs the PDB). Reported per hit: target PDB id, E-value, and alignment TM-score. A TM-score above ~0.5 is the conventional threshold for 'same fold'.